Protein AF-A0A957GMK3-F1 (afdb_monomer)

Nearest PDB structures (foldseek):
  2drh-assembly1_C  TM=9.732E-01  e=2.067E-23  Pyrococcus horikoshii OT3
  2drh-assembly1_D  TM=9.720E-01  e=9.034E-23  Pyrococcus horikoshii OT3
  5tzb-assembly2_H  TM=9.578E-01  e=1.059E-19  Burkholderia sp. LK4
  3n5i-assembly1_D  TM=9.257E-01  e=1.682E-18  Sphingosinicella xenopeptidilytica
  1b65-assembly1_D  TM=8.956E-01  e=9.401E-18  Brucella anthropi

Mean predicted aligned error: 3.65 Å

Radius of gyration: 18.45 Å; Cα contacts (8 Å, |Δi|>4): 539; chains: 1; bounding box: 44×47×53 Å

pLDDT: me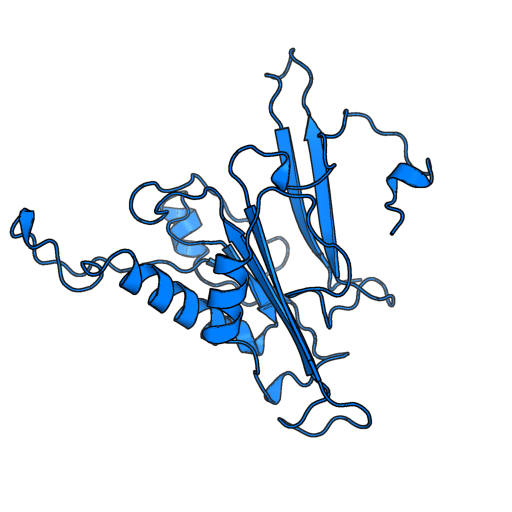an 95.61, std 6.04, range [64.94, 98.94]

Sequence (220 aa):
MKRIGAFNMLPRQLAVGKHNGITDVAGVAVGHATVVAGDGVWQPAQGPFRTGVTVILPHQGNLYKDKAPAAVHSINGFGKVIGFEQVRELGNLETPIALTSTLNAPRVADALISHALVQNPHIGVGFATTGRRGYASVNPVVGETNDGFLNDMQGRVVGETAVFRAITNASTDPVAEGAVGAGAGTSCFGWKGGIGTASRVLPESAGGFTIGALVQTNFG

Structure (mmCIF, N/CA/C/O backbone):
data_AF-A0A957GMK3-F1
#
_entry.id   AF-A0A957GMK3-F1
#
loop_
_atom_site.group_PDB
_atom_site.id
_atom_site.type_symbol
_atom_site.label_atom_id
_atom_site.label_alt_id
_atom_site.label_comp_id
_atom_site.label_asym_id
_atom_site.label_entity_id
_atom_site.label_seq_id
_atom_site.pdbx_PDB_ins_code
_atom_site.Cartn_x
_atom_site.Cartn_y
_atom_site.Cartn_z
_atom_site.occupancy
_atom_site.B_iso_or_equiv
_atom_site.auth_seq_id
_atom_site.auth_comp_id
_atom_site.auth_asym_id
_atom_site.auth_atom_id
_atom_site.pdbx_PDB_model_num
ATOM 1 N N . MET A 1 1 ? -13.861 -5.477 -16.739 1.00 75.88 1 MET A N 1
ATOM 2 C CA . MET A 1 1 ? -13.094 -6.726 -16.967 1.00 75.88 1 MET A CA 1
ATOM 3 C C . MET A 1 1 ? -13.766 -7.852 -16.180 1.00 75.88 1 MET A C 1
ATOM 5 O O . MET A 1 1 ? -14.309 -7.565 -15.119 1.00 75.88 1 MET A O 1
ATOM 9 N N . LYS A 1 2 ? -13.821 -9.091 -16.690 1.00 86.50 2 LYS A N 1
ATOM 10 C CA . LYS A 1 2 ? -14.437 -10.214 -15.953 1.00 86.50 2 LYS A CA 1
ATOM 11 C C . LYS A 1 2 ? -13.495 -10.688 -14.838 1.00 86.50 2 LYS A C 1
ATOM 13 O O . LYS A 1 2 ? -12.301 -10.822 -15.075 1.00 86.50 2 LYS A O 1
ATOM 18 N N . ARG A 1 3 ? -14.037 -10.961 -13.649 1.00 92.06 3 ARG A N 1
ATOM 19 C CA . ARG A 1 3 ? -13.312 -11.533 -12.496 1.00 92.06 3 ARG A CA 1
ATOM 20 C C . ARG A 1 3 ? -13.576 -13.034 -12.406 1.00 92.06 3 ARG A C 1
ATOM 22 O O . ARG A 1 3 ? -14.565 -13.496 -12.969 1.00 92.06 3 ARG A O 1
ATOM 29 N N . ILE A 1 4 ? -12.775 -13.780 -11.639 1.00 88.50 4 ILE A N 1
ATOM 30 C CA . ILE A 1 4 ? -12.886 -15.252 -11.529 1.00 88.50 4 ILE A CA 1
ATOM 31 C C . ILE A 1 4 ? -14.310 -15.746 -11.206 1.00 88.50 4 ILE A C 1
ATOM 33 O O . ILE A 1 4 ? -14.751 -16.773 -11.712 1.00 88.50 4 ILE A O 1
ATOM 37 N N . GLY A 1 5 ? -15.073 -14.969 -10.427 1.00 84.19 5 GLY A N 1
ATOM 38 C CA . GLY A 1 5 ? -16.470 -15.266 -10.104 1.00 84.19 5 GLY A CA 1
ATOM 39 C C . GLY A 1 5 ? -17.413 -15.338 -11.300 1.00 84.19 5 GLY A C 1
ATOM 40 O O . GLY A 1 5 ? -18.367 -16.097 -11.259 1.00 84.19 5 GLY A O 1
ATOM 41 N N . ALA A 1 6 ? -17.139 -14.585 -12.364 1.00 86.69 6 ALA A N 1
ATOM 42 C CA . ALA A 1 6 ? -17.960 -14.577 -13.571 1.00 86.69 6 ALA A CA 1
ATOM 43 C C . ALA A 1 6 ? -17.760 -15.829 -14.443 1.00 86.69 6 ALA A C 1
ATOM 45 O O . ALA A 1 6 ? -18.502 -16.022 -15.402 1.00 86.69 6 ALA A O 1
ATOM 46 N N . PHE A 1 7 ? -16.752 -16.652 -14.140 1.00 85.56 7 PHE A N 1
ATOM 47 C CA . PHE A 1 7 ? -16.441 -17.869 -14.887 1.00 85.56 7 PHE A CA 1
ATOM 48 C C . PHE A 1 7 ? -16.979 -19.141 -14.211 1.00 85.56 7 PHE A C 1
ATOM 50 O O . PHE A 1 7 ? -16.835 -20.216 -14.779 1.00 85.56 7 PHE A O 1
ATOM 57 N N . ASN A 1 8 ? -17.586 -19.044 -13.016 1.00 78.75 8 ASN A N 1
ATOM 58 C CA . ASN A 1 8 ? -18.127 -20.179 -12.243 1.00 78.75 8 ASN A CA 1
ATOM 59 C C . ASN A 1 8 ? -17.152 -21.363 -12.062 1.00 78.75 8 ASN A C 1
ATOM 61 O O . ASN A 1 8 ? -17.572 -22.503 -11.899 1.00 78.75 8 ASN A O 1
ATOM 65 N N . MET A 1 9 ? -15.841 -21.097 -12.069 1.00 75.62 9 MET A N 1
ATOM 66 C CA . MET A 1 9 ? -14.813 -22.148 -12.072 1.00 75.62 9 MET A CA 1
ATOM 67 C C . MET A 1 9 ? -14.510 -22.731 -10.688 1.00 75.62 9 MET A C 1
ATOM 69 O O . MET A 1 9 ? -13.876 -23.776 -10.602 1.00 75.62 9 MET A O 1
ATOM 73 N N . LEU A 1 10 ? -14.911 -22.056 -9.605 1.00 75.56 10 LEU A N 1
ATOM 74 C CA . LEU A 1 10 ? -14.573 -22.458 -8.239 1.00 75.56 10 LEU A CA 1
ATOM 75 C C . LEU A 1 10 ? -15.802 -22.362 -7.323 1.00 75.56 10 LEU A C 1
ATOM 77 O O . LEU A 1 10 ? -16.389 -21.275 -7.229 1.00 75.56 10 LEU A O 1
ATOM 81 N N . PRO A 1 11 ? -16.178 -23.447 -6.618 1.00 76.25 11 PRO A N 1
ATOM 82 C CA . PRO A 1 11 ? -17.236 -23.390 -5.619 1.00 76.25 11 PRO A CA 1
ATOM 83 C C . PRO A 1 11 ? -16.825 -22.456 -4.475 1.00 76.25 11 PRO A C 1
ATOM 85 O O . PRO A 1 11 ? -15.686 -22.474 -4.004 1.00 76.25 11 PRO A O 1
ATOM 88 N N . ARG A 1 12 ? -17.757 -21.612 -4.026 1.00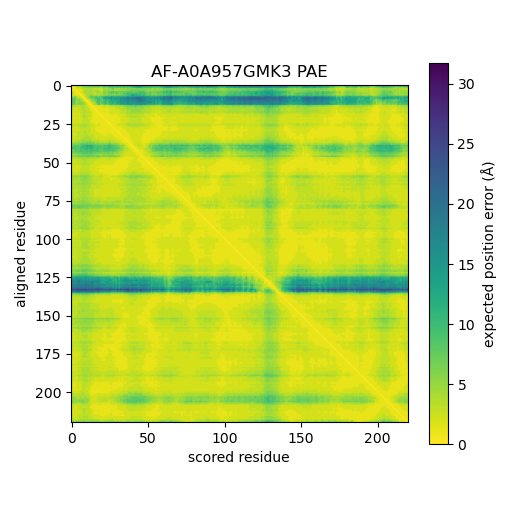 81.44 12 ARG A N 1
ATOM 89 C CA . ARG A 1 12 ? -17.541 -20.677 -2.915 1.00 81.44 12 ARG A CA 1
ATOM 90 C C . ARG A 1 12 ? -18.234 -21.208 -1.672 1.00 81.44 12 ARG A C 1
ATOM 92 O O . ARG A 1 12 ? -19.439 -21.415 -1.692 1.00 81.44 12 ARG A O 1
ATOM 99 N N . GLN A 1 13 ? -17.477 -21.381 -0.594 1.00 85.00 13 GLN A N 1
ATOM 100 C CA . GLN A 1 13 ? -18.029 -21.796 0.700 1.00 85.00 13 GLN A CA 1
ATOM 101 C C . GLN A 1 13 ? -18.691 -20.641 1.466 1.00 85.00 13 GLN A C 1
ATOM 103 O O . GLN A 1 13 ? -19.566 -20.874 2.289 1.00 85.00 13 GLN A O 1
ATOM 108 N N . LEU A 1 14 ? -18.286 -19.398 1.187 1.00 92.81 14 LEU A N 1
ATOM 109 C CA . LEU A 1 14 ? -18.810 -18.187 1.821 1.00 92.81 14 LEU A CA 1
ATOM 110 C C . LEU A 1 14 ? -19.317 -17.202 0.765 1.00 92.81 14 LEU A C 1
ATOM 112 O O . LEU A 1 14 ? -18.749 -17.106 -0.332 1.00 92.81 14 LEU A O 1
ATOM 116 N N . ALA A 1 15 ? -20.358 -16.448 1.123 1.00 93.88 15 ALA A N 1
ATOM 117 C CA . ALA A 1 15 ? -20.867 -15.349 0.313 1.00 93.88 15 ALA A CA 1
ATOM 118 C C . ALA A 1 15 ? -19.799 -14.256 0.155 1.00 93.88 15 ALA A C 1
ATOM 120 O O . ALA A 1 15 ? -18.919 -14.093 1.001 1.00 93.88 15 ALA A O 1
ATOM 121 N N . VAL A 1 16 ? -19.858 -13.516 -0.950 1.00 95.31 16 VAL A N 1
ATOM 122 C CA . VAL A 1 16 ? -18.980 -12.361 -1.187 1.00 95.31 16 VAL A CA 1
ATOM 123 C C . VAL A 1 16 ? -19.670 -11.075 -0.756 1.00 95.31 16 VAL A C 1
ATOM 125 O O . VAL A 1 16 ? -20.898 -11.011 -0.772 1.00 95.31 16 VAL A O 1
ATOM 128 N N . GLY A 1 17 ? -18.884 -10.053 -0.417 1.00 96.25 17 GLY A N 1
ATOM 129 C CA . GLY A 1 17 ? -19.408 -8.701 -0.249 1.00 96.25 17 GLY A CA 1
ATOM 130 C C . GLY A 1 17 ? -19.873 -8.095 -1.578 1.00 96.25 17 GLY A C 1
ATOM 131 O O . GLY A 1 17 ? -19.692 -8.681 -2.652 1.00 96.25 17 GLY A O 1
ATOM 132 N N . LYS A 1 18 ? -20.469 -6.902 -1.503 1.00 96.44 18 LYS A N 1
ATOM 133 C CA . LYS A 1 18 ? -21.087 -6.185 -2.633 1.00 96.44 18 LYS A CA 1
ATOM 134 C C . LYS A 1 18 ? -20.138 -6.021 -3.825 1.00 96.44 18 LYS A C 1
ATOM 136 O O . LYS A 1 18 ? -20.550 -6.169 -4.974 1.00 96.44 18 LYS A O 1
ATOM 141 N N . HIS A 1 19 ? -18.877 -5.715 -3.557 1.00 96.75 19 HIS A N 1
ATOM 142 C CA . HIS A 1 19 ? -17.838 -5.475 -4.549 1.00 96.75 19 HIS A CA 1
ATOM 143 C C . HIS A 1 19 ? -16.923 -6.690 -4.742 1.00 96.75 19 HIS A C 1
ATOM 145 O O . HIS A 1 19 ? -16.140 -6.730 -5.695 1.00 96.75 19 HIS A O 1
ATOM 151 N N . ASN A 1 20 ? -17.035 -7.707 -3.877 1.00 96.69 20 ASN A N 1
ATOM 152 C CA . ASN A 1 20 ? -16.091 -8.813 -3.749 1.00 96.69 20 ASN A CA 1
ATOM 153 C C . ASN A 1 20 ? -14.648 -8.279 -3.683 1.00 96.69 20 ASN A C 1
ATOM 155 O O . ASN A 1 20 ? -13.791 -8.690 -4.465 1.00 96.69 20 ASN A O 1
ATOM 159 N N . GLY A 1 21 ? -14.388 -7.299 -2.825 1.00 98.06 21 GLY A N 1
ATOM 160 C CA . GLY A 1 21 ? -13.094 -6.627 -2.708 1.00 98.06 21 GLY A CA 1
ATOM 161 C C . GLY A 1 21 ? -12.875 -6.061 -1.312 1.00 98.06 21 GLY A C 1
ATOM 162 O O . GLY A 1 21 ? -13.798 -6.007 -0.509 1.00 98.06 21 GLY A O 1
ATOM 163 N N . ILE A 1 22 ? -11.649 -5.640 -1.008 1.00 98.81 22 ILE A N 1
ATOM 164 C CA . ILE A 1 22 ? -11.265 -5.191 0.336 1.00 98.81 22 ILE A CA 1
ATOM 165 C C . ILE A 1 22 ? -12.102 -4.000 0.827 1.00 98.81 22 ILE A C 1
ATOM 167 O O . ILE A 1 22 ? -12.355 -3.895 2.021 1.00 98.81 22 ILE A O 1
ATOM 171 N N . THR A 1 23 ? -12.600 -3.167 -0.091 1.00 98.69 23 THR A N 1
ATOM 172 C CA . THR A 1 23 ? -13.477 -2.021 0.192 1.00 98.69 23 THR A CA 1
ATOM 173 C C . THR A 1 23 ? -14.895 -2.411 0.623 1.00 98.69 23 THR A C 1
ATOM 175 O O . THR A 1 23 ? -15.662 -1.551 1.043 1.00 98.69 23 THR A O 1
ATOM 178 N N . ASP A 1 24 ? -15.250 -3.703 0.602 1.00 98.62 24 ASP A N 1
ATOM 179 C CA . ASP A 1 24 ? -16.459 -4.188 1.281 1.00 98.62 24 ASP A CA 1
ATOM 180 C C . ASP A 1 24 ? -16.348 -4.091 2.813 1.00 98.62 24 ASP A C 1
ATOM 182 O O . ASP A 1 24 ? -17.366 -4.093 3.503 1.00 98.62 24 ASP A O 1
ATOM 186 N N . VAL A 1 25 ? -15.129 -4.001 3.364 1.00 98.62 25 VAL A N 1
ATOM 187 C CA . VAL A 1 25 ? -14.927 -3.665 4.778 1.00 98.62 25 VAL A CA 1
ATOM 188 C C . VAL A 1 25 ? -15.202 -2.174 4.956 1.00 98.62 25 VAL A C 1
ATOM 190 O O . VAL A 1 25 ? -14.494 -1.330 4.408 1.00 98.62 25 VAL A O 1
ATOM 193 N N . ALA A 1 26 ? -16.242 -1.846 5.723 1.00 97.69 26 ALA A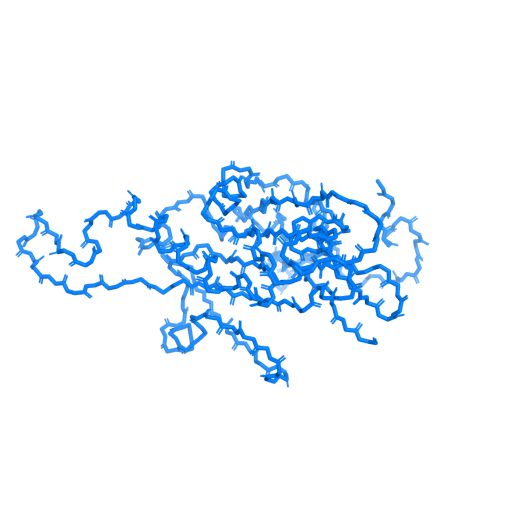 N 1
ATOM 194 C CA . ALA A 1 26 ? -16.710 -0.473 5.884 1.00 97.69 26 ALA A CA 1
ATOM 195 C C . ALA A 1 26 ? -15.585 0.485 6.322 1.00 97.69 26 ALA A C 1
ATOM 197 O O . ALA A 1 26 ? -14.871 0.228 7.288 1.00 97.69 26 ALA A O 1
ATOM 198 N N . GLY A 1 27 ? -15.450 1.605 5.607 1.00 97.12 27 GLY A N 1
ATOM 199 C CA . GLY A 1 27 ? -14.445 2.642 5.865 1.00 97.12 27 GLY A CA 1
ATOM 200 C C . GLY A 1 27 ? -13.109 2.436 5.146 1.00 97.12 27 GLY A C 1
ATOM 201 O O . GLY A 1 27 ? -12.418 3.431 4.895 1.00 97.12 27 GLY A O 1
ATOM 202 N N . VAL A 1 28 ? -12.778 1.200 4.751 1.00 98.81 28 VAL A N 1
ATOM 203 C CA . VAL A 1 28 ? -11.542 0.909 4.016 1.00 98.81 28 VAL A CA 1
ATOM 204 C C . VAL A 1 28 ? -11.616 1.512 2.620 1.00 98.81 28 VAL A C 1
ATOM 206 O O . VAL A 1 28 ? -12.551 1.241 1.870 1.00 98.81 28 VAL A O 1
ATOM 209 N N . ALA A 1 29 ? -10.598 2.288 2.255 1.00 98.88 29 ALA A N 1
ATOM 210 C CA . ALA A 1 29 ? -10.454 2.847 0.916 1.00 98.88 29 ALA A CA 1
ATOM 211 C C . ALA A 1 29 ? -9.129 2.442 0.278 1.00 98.88 29 ALA A C 1
ATOM 213 O O . ALA A 1 29 ? -8.124 2.251 0.967 1.00 98.88 29 ALA A O 1
ATOM 214 N N . VAL A 1 30 ? -9.123 2.339 -1.049 1.00 98.94 30 VAL A N 1
ATOM 215 C CA . VAL A 1 30 ? -7.929 2.009 -1.831 1.00 98.94 30 VAL A CA 1
ATOM 216 C C . VAL A 1 30 ? -7.746 3.034 -2.934 1.00 98.94 30 VAL A C 1
ATOM 218 O O . VAL A 1 30 ? -8.697 3.373 -3.633 1.00 98.94 30 VAL A O 1
ATOM 221 N N . GLY A 1 31 ? -6.516 3.505 -3.107 1.00 98.88 31 GLY A N 1
ATOM 222 C CA . GLY A 1 31 ? -6.147 4.411 -4.185 1.00 98.88 31 GLY A CA 1
ATOM 223 C C . GLY A 1 31 ? -4.871 3.975 -4.889 1.00 98.88 31 GLY A C 1
ATOM 224 O O . GLY A 1 31 ? -3.983 3.352 -4.302 1.00 98.88 31 GLY A O 1
ATOM 225 N N . HIS A 1 32 ? -4.774 4.305 -6.175 1.00 98.88 32 HIS A N 1
ATOM 226 C CA . HIS A 1 32 ? -3.645 3.930 -7.021 1.00 98.88 32 HIS A CA 1
ATOM 227 C C . HIS A 1 32 ? -3.019 5.151 -7.687 1.00 98.88 32 HIS A C 1
ATOM 229 O O . HIS A 1 32 ? -3.701 6.078 -8.127 1.00 98.88 32 HIS A O 1
ATOM 235 N N . ALA A 1 33 ? -1.703 5.094 -7.854 1.00 98.81 33 ALA A N 1
ATOM 236 C CA . ALA A 1 33 ? -0.957 5.955 -8.753 1.00 98.81 33 ALA A CA 1
ATOM 237 C C . ALA A 1 33 ? -0.064 5.077 -9.635 1.00 98.81 33 ALA A C 1
ATOM 239 O O . ALA A 1 33 ? 0.990 4.613 -9.205 1.00 98.81 33 ALA A O 1
ATOM 240 N N . THR A 1 34 ? -0.508 4.848 -10.870 1.00 98.81 34 THR A N 1
ATOM 241 C CA . THR A 1 34 ? 0.202 4.041 -11.872 1.00 98.81 34 THR A CA 1
ATOM 242 C C . THR A 1 34 ? 1.174 4.913 -12.671 1.00 98.81 34 THR A C 1
ATOM 244 O O . THR A 1 34 ? 0.846 6.049 -13.023 1.00 98.81 34 THR A O 1
ATOM 247 N N . VAL A 1 35 ? 2.357 4.383 -12.977 1.00 98.50 35 VAL A N 1
ATOM 248 C CA . VAL A 1 35 ? 3.370 4.998 -13.840 1.00 98.50 35 VAL A CA 1
ATOM 249 C C . VAL A 1 35 ? 3.673 4.051 -14.998 1.00 98.50 35 VAL A C 1
ATOM 251 O O . VAL A 1 35 ? 4.250 2.980 -14.814 1.00 98.50 35 VAL A O 1
ATOM 254 N N . VAL A 1 36 ? 3.277 4.471 -16.199 1.00 98.19 36 VAL A N 1
ATOM 255 C CA . VAL A 1 36 ? 3.580 3.805 -17.470 1.00 98.19 36 VAL A CA 1
ATOM 256 C C . VAL A 1 36 ? 4.168 4.862 -18.392 1.00 98.19 36 VAL A C 1
ATOM 258 O O . VAL A 1 36 ? 3.459 5.781 -18.793 1.00 98.19 36 VAL A O 1
ATOM 261 N N . ALA A 1 37 ? 5.466 4.773 -18.671 1.00 97.81 37 ALA A N 1
ATOM 262 C CA . ALA A 1 37 ? 6.165 5.749 -19.502 1.00 97.81 37 ALA A CA 1
ATOM 263 C C . ALA A 1 37 ? 7.361 5.118 -20.219 1.00 97.81 37 ALA A C 1
ATOM 265 O O . ALA A 1 37 ? 8.031 4.249 -19.658 1.00 97.81 37 ALA A O 1
ATOM 266 N N . GLY A 1 38 ? 7.629 5.575 -21.443 1.00 96.56 38 GLY A N 1
ATOM 267 C CA . GLY A 1 38 ? 8.690 5.044 -22.297 1.00 96.56 38 GLY A CA 1
ATOM 268 C C . GLY A 1 38 ? 8.399 3.638 -22.830 1.00 96.56 38 GLY A C 1
ATOM 269 O O . GLY A 1 38 ? 7.580 2.897 -22.279 1.00 96.56 38 GLY A O 1
ATOM 270 N N . ASP A 1 39 ? 9.117 3.277 -23.889 1.00 95.25 39 ASP A N 1
ATOM 271 C CA . ASP A 1 39 ? 9.046 1.994 -24.586 1.00 95.25 39 ASP A CA 1
ATOM 272 C C . ASP A 1 39 ? 10.440 1.614 -25.108 1.00 95.25 39 ASP A C 1
ATOM 274 O O . ASP A 1 39 ? 11.350 2.442 -25.140 1.00 95.25 39 ASP A O 1
ATOM 278 N N . GLY A 1 40 ? 10.601 0.367 -25.549 1.00 92.69 40 GLY A N 1
ATOM 279 C CA . GLY A 1 40 ? 11.846 -0.117 -26.143 1.00 92.69 40 GLY A CA 1
ATOM 280 C C . GLY A 1 40 ? 12.826 -0.708 -25.130 1.00 92.69 40 GLY A C 1
ATOM 281 O O . GLY A 1 40 ? 12.432 -1.252 -24.098 1.00 92.69 40 GLY A O 1
ATOM 282 N N . VAL A 1 41 ? 14.113 -0.677 -25.481 1.00 91.62 41 VAL A N 1
ATOM 283 C CA . VAL A 1 41 ? 15.182 -1.320 -24.705 1.00 91.62 41 VAL A CA 1
ATOM 284 C C . VAL A 1 41 ? 15.390 -0.577 -23.392 1.00 91.62 41 VAL A C 1
ATOM 286 O O . VAL A 1 41 ? 15.489 0.648 -23.385 1.00 91.62 41 VAL A O 1
ATOM 289 N N . TRP A 1 42 ? 15.505 -1.330 -22.299 1.00 91.44 42 TRP A N 1
ATOM 290 C CA . TRP A 1 42 ? 15.839 -0.781 -20.990 1.00 91.44 42 TRP A CA 1
ATOM 291 C C . TRP A 1 42 ? 17.119 0.060 -21.043 1.00 91.44 42 TRP A C 1
ATOM 293 O O . TRP A 1 42 ? 18.151 -0.388 -21.548 1.00 91.44 42 TRP A O 1
ATOM 303 N N . GLN A 1 43 ? 17.038 1.269 -20.494 1.00 90.50 43 GLN A N 1
ATOM 304 C CA . GLN A 1 43 ? 18.165 2.166 -20.277 1.00 90.50 43 GLN A CA 1
ATOM 305 C C . GLN A 1 43 ? 18.177 2.568 -18.795 1.00 90.50 43 GLN A C 1
ATOM 307 O O . GLN A 1 43 ? 17.148 3.034 -18.297 1.00 90.50 43 GLN A O 1
ATOM 312 N N . PRO A 1 44 ? 19.305 2.405 -18.075 1.00 92.88 44 PRO A N 1
ATOM 313 C CA . PRO A 1 44 ? 19.357 2.687 -16.647 1.00 92.88 44 PRO A CA 1
ATOM 314 C C . PRO A 1 44 ? 18.873 4.103 -16.323 1.00 92.88 44 PRO A C 1
ATOM 316 O O . PRO A 1 44 ? 19.370 5.084 -16.881 1.00 92.88 44 PRO A O 1
ATOM 319 N N . ALA A 1 45 ? 17.914 4.187 -15.402 1.00 94.06 45 ALA A N 1
ATOM 320 C CA . ALA A 1 45 ? 17.269 5.418 -14.952 1.00 94.06 45 ALA A CA 1
ATOM 321 C C . ALA A 1 45 ? 16.526 6.229 -16.036 1.00 94.06 45 ALA A C 1
ATOM 323 O O . ALA A 1 45 ? 16.194 7.393 -15.809 1.00 94.06 45 ALA A O 1
ATOM 324 N N . GLN A 1 46 ? 16.231 5.629 -17.190 1.00 95.94 46 GLN A N 1
ATOM 325 C CA . GLN A 1 46 ? 15.538 6.270 -18.314 1.00 95.94 46 GLN A CA 1
ATOM 326 C C . GLN A 1 46 ? 14.286 5.502 -18.767 1.00 95.94 46 GLN A C 1
ATOM 328 O O . GLN A 1 46 ? 13.553 5.979 -19.634 1.00 95.94 46 GLN A O 1
ATOM 333 N N . GLY A 1 47 ? 14.000 4.351 -18.157 1.00 95.38 47 GLY A N 1
ATOM 334 C CA . GLY A 1 47 ? 12.838 3.533 -18.477 1.00 95.38 47 GLY A CA 1
ATOM 335 C C . GLY A 1 47 ? 13.134 2.347 -19.411 1.00 95.38 47 GLY A C 1
ATOM 336 O O . GLY A 1 47 ? 14.293 2.019 -19.669 1.00 95.38 47 GLY A O 1
ATOM 337 N N . PRO A 1 48 ? 12.086 1.661 -19.901 1.00 98.00 48 PRO A N 1
ATOM 338 C CA . PRO A 1 48 ? 10.676 1.969 -19.672 1.00 98.00 48 PRO A CA 1
ATOM 339 C C . PRO A 1 48 ? 10.271 1.812 -18.199 1.00 98.00 48 PRO A C 1
ATOM 341 O O . PRO A 1 48 ? 10.757 0.942 -17.477 1.00 98.00 48 PRO A O 1
ATOM 344 N N . PHE A 1 49 ? 9.359 2.669 -17.748 1.00 98.44 49 PHE A N 1
ATOM 345 C CA . PHE A 1 49 ? 8.789 2.613 -16.406 1.00 98.44 49 PHE A CA 1
ATOM 346 C C . PHE A 1 49 ? 7.445 1.902 -16.450 1.00 98.44 49 PHE A C 1
ATOM 348 O O . PHE A 1 49 ? 6.563 2.267 -17.234 1.00 98.44 49 PHE A O 1
ATOM 355 N N . ARG A 1 50 ? 7.293 0.881 -15.610 1.00 98.50 50 ARG A N 1
ATOM 356 C CA . ARG A 1 50 ? 6.063 0.103 -15.419 1.00 98.50 50 ARG A CA 1
ATOM 357 C C . ARG A 1 50 ? 5.911 -0.141 -13.926 1.00 98.50 50 ARG A C 1
ATOM 359 O O . ARG A 1 50 ? 6.180 -1.223 -13.436 1.00 98.50 50 ARG A O 1
ATOM 366 N N . THR A 1 51 ? 5.553 0.884 -13.171 1.00 98.75 51 THR A N 1
ATOM 367 C CA . THR A 1 51 ? 5.573 0.826 -11.703 1.00 98.75 51 THR A CA 1
ATOM 368 C C . THR A 1 51 ? 4.465 1.690 -11.113 1.00 98.75 51 THR A C 1
ATOM 370 O O . THR A 1 51 ? 3.605 2.192 -11.838 1.00 98.75 51 THR A O 1
ATOM 373 N N . GLY A 1 52 ? 4.447 1.871 -9.800 1.00 98.81 52 GLY A N 1
ATOM 374 C CA . GLY A 1 52 ? 3.486 2.740 -9.144 1.00 98.81 52 GLY A CA 1
ATOM 375 C C . GLY A 1 52 ? 3.394 2.484 -7.653 1.00 98.81 52 GLY A C 1
ATOM 376 O O . GLY A 1 52 ? 4.212 1.779 -7.068 1.00 98.81 52 GLY A O 1
ATOM 377 N N . VAL A 1 53 ? 2.369 3.065 -7.042 1.00 98.94 53 VAL A N 1
ATOM 378 C CA . VAL A 1 53 ? 2.031 2.853 -5.634 1.00 98.94 53 VAL A CA 1
ATOM 379 C C . VAL A 1 53 ? 0.537 2.581 -5.499 1.00 98.94 53 VAL A C 1
ATOM 381 O O . VAL A 1 53 ? -0.284 3.149 -6.226 1.00 98.94 53 VAL A O 1
ATOM 384 N N . THR A 1 54 ? 0.196 1.685 -4.581 1.00 98.94 54 THR A N 1
ATOM 385 C CA . THR A 1 54 ? -1.170 1.426 -4.119 1.00 98.94 54 THR A CA 1
ATOM 386 C C . THR A 1 54 ? -1.228 1.784 -2.644 1.00 98.94 54 THR A C 1
ATOM 388 O O . THR A 1 54 ? -0.408 1.291 -1.877 1.00 98.94 54 THR A O 1
ATOM 391 N N . VAL A 1 55 ? -2.173 2.627 -2.243 1.00 98.94 55 VAL A N 1
ATOM 392 C CA . VAL A 1 55 ? -2.376 3.012 -0.845 1.00 98.94 55 VAL A CA 1
ATOM 393 C C . VAL A 1 55 ? -3.696 2.442 -0.350 1.00 98.94 55 VAL A C 1
ATOM 395 O O . VAL A 1 55 ? -4.702 2.509 -1.052 1.00 98.94 55 VAL A O 1
ATOM 398 N N . ILE A 1 56 ? -3.679 1.885 0.858 1.00 98.94 56 ILE A N 1
ATOM 399 C CA . ILE A 1 56 ? -4.847 1.387 1.574 1.00 98.94 56 ILE A CA 1
ATOM 400 C C . ILE A 1 56 ? -5.018 2.227 2.839 1.00 98.94 56 ILE A C 1
ATOM 402 O O . ILE A 1 56 ? -4.128 2.283 3.691 1.00 98.94 56 ILE A O 1
ATOM 406 N N . LEU A 1 57 ? -6.175 2.871 2.958 1.00 98.81 57 LEU A N 1
ATOM 407 C CA . LEU A 1 57 ? -6.607 3.596 4.147 1.00 98.81 57 LEU A CA 1
ATOM 408 C C . LEU A 1 57 ? -7.512 2.672 4.971 1.00 98.81 57 LEU A C 1
ATOM 410 O O . LEU A 1 57 ? -8.586 2.328 4.477 1.00 98.81 57 LEU A O 1
ATOM 414 N N . PRO A 1 58 ? -7.137 2.282 6.207 1.00 98.56 58 PRO A N 1
ATOM 415 C CA . PRO A 1 58 ? -8.032 1.532 7.091 1.00 98.56 58 PRO A CA 1
ATOM 416 C C . PRO A 1 58 ? -9.349 2.272 7.377 1.00 98.56 58 PRO A C 1
ATOM 418 O O . PRO A 1 58 ? -10.392 1.643 7.521 1.00 98.56 58 PRO A O 1
ATOM 421 N N . HIS A 1 59 ? -9.302 3.606 7.420 1.00 98.06 59 HIS A N 1
ATOM 422 C CA . HIS A 1 59 ? -10.456 4.501 7.476 1.00 98.06 59 HIS A CA 1
ATOM 423 C C . HIS A 1 59 ? -10.088 5.900 6.959 1.00 98.06 59 HIS A C 1
ATOM 425 O O . HIS A 1 59 ? -8.914 6.210 6.770 1.00 98.06 59 HIS A O 1
ATOM 431 N N . GLN A 1 60 ? -11.0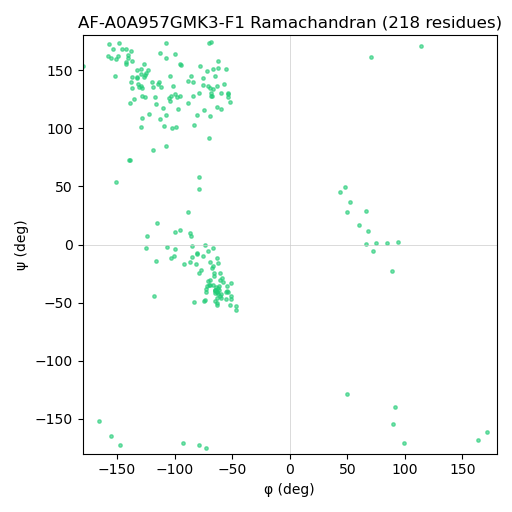85 6.777 6.812 1.00 95.06 60 GLN A N 1
ATOM 432 C CA . GLN A 1 60 ? -10.909 8.139 6.277 1.00 95.06 60 GLN A CA 1
ATOM 433 C C . GLN A 1 60 ? -10.491 9.190 7.324 1.00 95.06 60 GLN A C 1
ATOM 435 O O . GLN A 1 60 ? -10.157 10.318 6.971 1.0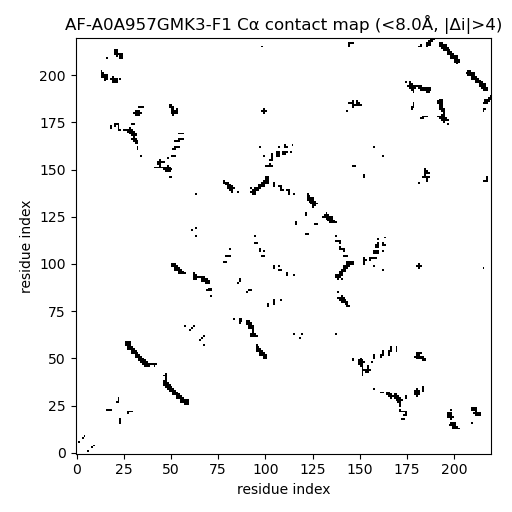0 95.06 60 GLN A O 1
ATOM 440 N N . GLY A 1 61 ? -10.536 8.841 8.614 1.00 96.31 61 GLY A N 1
ATOM 441 C CA . GLY A 1 61 ? -10.067 9.694 9.711 1.00 96.31 61 GLY A CA 1
ATOM 442 C C . GLY A 1 61 ? -8.540 9.809 9.805 1.00 96.31 61 GLY A C 1
ATOM 443 O O . GLY A 1 61 ? -7.796 9.263 8.991 1.00 96.31 61 GLY A O 1
ATOM 444 N N . ASN A 1 62 ? -8.057 10.494 10.842 1.00 97.25 62 ASN A N 1
ATOM 445 C CA . ASN A 1 62 ? -6.626 10.682 11.078 1.00 97.25 62 ASN A CA 1
ATOM 446 C C . ASN A 1 62 ? -6.033 9.460 11.798 1.00 97.25 62 ASN A C 1
ATOM 448 O O . ASN A 1 62 ? -6.175 9.335 13.010 1.00 97.25 62 ASN A O 1
ATOM 452 N N . LEU A 1 63 ? -5.324 8.601 11.059 1.00 97.06 63 LEU A N 1
ATOM 453 C CA . LEU A 1 63 ? -4.757 7.341 11.571 1.00 97.06 63 LEU A CA 1
ATOM 454 C C . LEU A 1 63 ? -3.753 7.513 12.715 1.00 97.06 63 LEU A C 1
ATOM 456 O O . LEU A 1 63 ? -3.572 6.600 13.511 1.00 97.06 63 LEU A O 1
ATOM 460 N N . TYR A 1 64 ? -3.102 8.669 12.833 1.00 96.25 64 TYR A N 1
ATOM 461 C CA . TYR A 1 64 ? -2.163 8.903 13.928 1.00 96.25 64 TYR A CA 1
ATOM 462 C C . TYR A 1 64 ? -2.890 9.085 15.272 1.00 96.25 64 TYR A C 1
ATOM 464 O O . TYR A 1 64 ? -2.412 8.638 16.324 1.00 96.25 64 TYR A O 1
ATOM 472 N N . LYS A 1 65 ? -4.068 9.723 15.228 1.00 94.62 65 LYS A N 1
ATOM 473 C CA . LYS A 1 65 ? -4.944 9.951 16.386 1.00 94.62 65 LYS A CA 1
ATOM 474 C C . LYS A 1 65 ? -5.824 8.735 16.665 1.00 94.62 65 LYS A C 1
ATOM 476 O O . LYS A 1 65 ? -5.849 8.253 17.794 1.00 94.62 65 LYS A O 1
ATOM 481 N N . ASP A 1 66 ? -6.470 8.230 15.622 1.00 97.56 66 ASP A N 1
ATOM 482 C CA . ASP A 1 66 ? -7.397 7.107 15.653 1.00 97.56 66 ASP A CA 1
ATOM 483 C C . ASP A 1 66 ? -6.702 5.905 15.006 1.00 97.56 66 ASP A C 1
ATOM 485 O O . ASP A 1 66 ? -6.783 5.687 13.803 1.00 97.56 66 ASP A O 1
ATOM 489 N N . LYS A 1 67 ? -5.914 5.167 15.792 1.00 98.25 67 LYS A N 1
ATOM 490 C CA . LYS A 1 67 ? -5.094 4.066 15.267 1.00 98.25 67 LYS A CA 1
ATOM 491 C C . LYS A 1 67 ? -5.945 2.836 14.953 1.00 98.25 67 LYS A C 1
ATOM 493 O O . LYS A 1 67 ? -6.855 2.496 15.710 1.00 98.25 67 LYS A O 1
ATOM 498 N N . ALA A 1 68 ? -5.603 2.117 13.886 1.00 98.25 68 ALA A N 1
ATOM 499 C CA . ALA A 1 68 ? -6.285 0.877 13.515 1.00 98.25 68 ALA A CA 1
ATOM 500 C C . ALA A 1 68 ? -5.532 -0.344 14.076 1.00 98.25 68 ALA A C 1
ATOM 502 O O . ALA A 1 68 ? -4.334 -0.461 13.816 1.00 98.25 68 ALA A O 1
ATOM 503 N N . PRO A 1 69 ? -6.180 -1.272 14.807 1.00 98.56 69 PRO A N 1
ATOM 504 C CA . PRO A 1 69 ? -5.535 -2.506 15.251 1.00 98.56 69 PRO A CA 1
ATOM 505 C C . PRO A 1 69 ? -4.978 -3.310 14.074 1.00 98.56 69 PRO A C 1
ATOM 507 O O . PRO A 1 69 ? -5.634 -3.436 13.038 1.00 98.56 69 PRO A O 1
ATOM 510 N N . ALA A 1 70 ? -3.776 -3.862 14.225 1.00 98.62 70 ALA A N 1
ATOM 511 C CA . ALA A 1 70 ? -3.110 -4.590 13.155 1.00 98.62 70 ALA A CA 1
ATOM 512 C C . ALA A 1 70 ? -2.088 -5.605 13.658 1.00 98.62 70 ALA A C 1
ATOM 514 O O . ALA A 1 70 ? -1.578 -5.527 14.771 1.00 98.62 70 ALA A O 1
ATOM 515 N N . ALA A 1 71 ? -1.764 -6.541 12.773 1.00 98.62 71 ALA A N 1
ATOM 516 C CA . ALA A 1 71 ? -0.701 -7.512 12.943 1.00 98.62 71 ALA A CA 1
ATOM 517 C C . ALA A 1 71 ? 0.001 -7.733 11.600 1.00 98.62 71 ALA A C 1
ATOM 519 O O . ALA A 1 71 ? -0.578 -7.513 10.534 1.00 98.62 71 ALA A O 1
ATOM 520 N N . VAL A 1 72 ? 1.248 -8.196 11.657 1.00 98.56 72 VAL A N 1
ATOM 521 C CA . VAL A 1 72 ? 2.056 -8.520 10.478 1.00 98.56 72 VAL A CA 1
ATOM 522 C C . VAL A 1 72 ? 2.650 -9.913 10.606 1.00 98.56 72 VAL A C 1
ATOM 524 O O . VAL A 1 72 ? 3.010 -10.359 11.695 1.00 98.56 72 VAL A O 1
ATOM 527 N N . HIS A 1 73 ? 2.790 -10.595 9.474 1.00 97.88 73 HIS A N 1
ATOM 528 C CA . HIS A 1 73 ? 3.376 -11.926 9.411 1.00 97.88 73 HIS A CA 1
ATOM 529 C C . HIS A 1 73 ? 4.317 -12.046 8.211 1.00 97.88 73 HIS A C 1
ATOM 531 O O . HIS A 1 73 ? 4.021 -11.547 7.126 1.00 97.88 73 HIS A O 1
ATOM 537 N N . SER A 1 74 ? 5.450 -12.718 8.413 1.00 97.44 74 SER A N 1
ATOM 538 C CA . SER A 1 74 ? 6.459 -12.962 7.383 1.00 97.44 74 SER A CA 1
ATOM 539 C C . SER A 1 74 ? 6.499 -14.454 7.072 1.00 97.44 74 SER A C 1
ATOM 541 O O . SER A 1 74 ? 6.994 -15.230 7.880 1.00 97.44 74 SER A O 1
ATOM 543 N N . ILE A 1 75 ? 6.000 -14.842 5.895 1.00 97.38 75 ILE A N 1
ATOM 544 C CA . ILE A 1 75 ? 6.097 -16.230 5.408 1.00 97.38 75 ILE A CA 1
ATOM 545 C C . ILE A 1 75 ? 7.534 -16.518 4.951 1.00 97.38 75 ILE A C 1
ATOM 547 O O . ILE A 1 75 ? 8.141 -17.510 5.339 1.00 97.38 75 ILE A O 1
ATOM 551 N N . ASN A 1 76 ? 8.092 -15.618 4.139 1.00 97.12 76 ASN A N 1
ATOM 552 C CA . ASN A 1 76 ? 9.485 -15.622 3.708 1.00 97.12 76 ASN A CA 1
ATOM 553 C C . ASN A 1 76 ? 10.028 -14.186 3.769 1.00 97.12 76 ASN A C 1
ATOM 555 O O . ASN A 1 76 ? 9.353 -13.247 3.352 1.00 97.12 76 ASN A O 1
ATOM 559 N N . GLY A 1 77 ? 11.233 -14.021 4.317 1.00 95.81 77 GLY A N 1
ATOM 560 C CA . GLY A 1 77 ? 11.835 -12.716 4.604 1.00 95.81 77 GLY A CA 1
ATOM 561 C C . GLY A 1 77 ? 12.617 -12.075 3.455 1.00 95.81 77 GLY A C 1
ATOM 562 O O . GLY A 1 77 ? 13.307 -11.091 3.696 1.00 95.81 77 GLY A O 1
ATOM 563 N N . PHE A 1 78 ? 12.551 -12.593 2.222 1.00 97.31 78 PHE A N 1
ATOM 564 C CA . PHE A 1 78 ? 13.257 -12.017 1.067 1.00 97.31 78 PHE A CA 1
ATOM 565 C C . PHE A 1 78 ? 12.530 -10.781 0.492 1.00 97.31 78 PHE A C 1
ATOM 567 O O . PHE A 1 78 ? 12.311 -10.653 -0.709 1.00 97.31 78 PHE A O 1
ATOM 574 N N . GLY A 1 79 ? 12.144 -9.852 1.363 1.00 95.12 79 GLY A N 1
ATOM 575 C CA . GLY A 1 79 ? 11.455 -8.605 1.033 1.00 95.12 79 GLY A CA 1
ATOM 576 C C . GLY A 1 79 ? 11.942 -7.459 1.919 1.00 95.12 79 GLY A C 1
ATOM 577 O O . GLY A 1 79 ? 12.673 -7.674 2.884 1.00 95.12 79 GLY A O 1
ATOM 578 N N . LYS A 1 80 ? 11.584 -6.225 1.569 1.00 94.88 80 LYS A N 1
ATOM 579 C CA . LYS A 1 80 ? 11.970 -4.994 2.278 1.00 94.88 80 LYS A CA 1
ATOM 580 C C . LYS A 1 80 ? 10.710 -4.302 2.777 1.00 94.88 80 LYS A C 1
ATOM 582 O O . LYS A 1 80 ? 10.198 -3.377 2.154 1.00 94.88 80 LYS A O 1
ATOM 587 N N . VAL A 1 81 ? 10.212 -4.779 3.909 1.00 96.69 81 VAL A N 1
ATOM 588 C CA . VAL A 1 81 ? 9.080 -4.165 4.608 1.00 96.69 81 VAL A CA 1
ATOM 589 C C . VAL A 1 81 ? 9.559 -3.052 5.532 1.00 96.69 81 VAL A C 1
ATOM 591 O O . VAL A 1 81 ? 10.627 -3.152 6.135 1.00 96.69 81 VAL A O 1
ATOM 594 N N . ILE A 1 82 ? 8.761 -1.996 5.657 1.00 98.75 82 ILE A N 1
ATOM 595 C CA . ILE A 1 82 ? 9.021 -0.869 6.559 1.00 98.75 82 ILE A CA 1
ATOM 596 C C . ILE A 1 82 ? 7.878 -0.795 7.572 1.00 98.75 82 ILE A C 1
ATOM 598 O O . ILE A 1 82 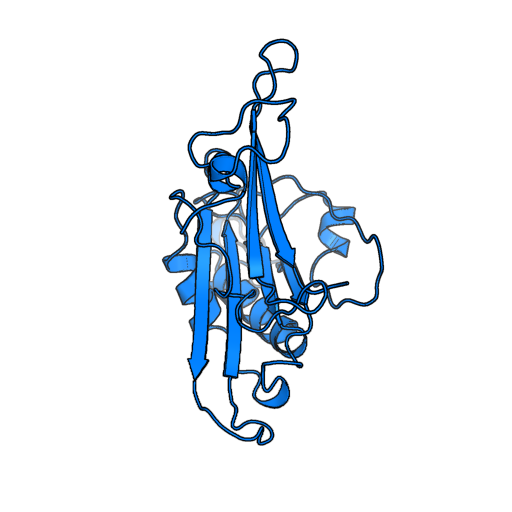? 6.713 -0.967 7.216 1.00 98.75 82 ILE A O 1
ATOM 602 N N . GLY A 1 83 ? 8.238 -0.593 8.840 1.00 98.44 83 GLY A N 1
ATOM 603 C CA . GLY A 1 83 ? 7.320 -0.367 9.957 1.00 98.44 83 GLY A CA 1
ATOM 604 C C . GLY A 1 83 ? 6.729 -1.607 10.631 1.00 98.44 83 GLY A C 1
ATOM 605 O O . GLY A 1 83 ? 5.970 -1.479 11.590 1.00 98.44 83 GLY A O 1
ATOM 606 N N . PHE A 1 84 ? 7.100 -2.810 10.186 1.00 98.12 84 PHE A N 1
ATOM 607 C CA . PHE A 1 84 ? 6.571 -4.068 10.727 1.00 98.12 84 PHE A CA 1
ATOM 608 C C . PHE A 1 84 ? 6.887 -4.276 12.213 1.00 98.12 84 PHE A C 1
ATOM 610 O O . PHE A 1 84 ? 6.017 -4.746 12.940 1.00 98.12 84 PHE A O 1
ATOM 617 N N . GLU A 1 85 ? 8.084 -3.918 12.686 1.00 98.44 85 GLU A N 1
ATOM 618 C CA . GLU A 1 85 ? 8.460 -4.180 14.085 1.00 98.44 85 GLU A CA 1
ATOM 619 C C . GLU A 1 85 ? 7.602 -3.398 15.082 1.00 98.4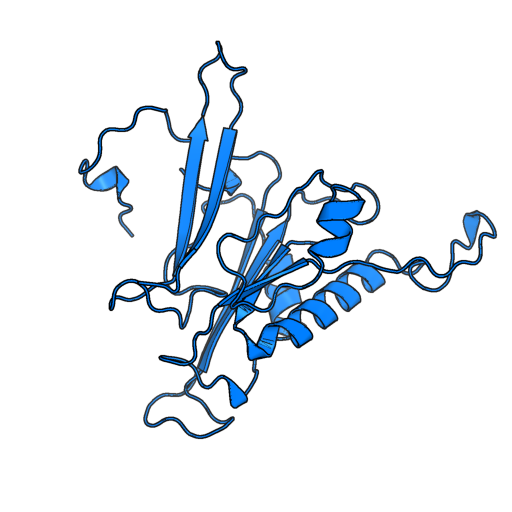4 85 GLU A C 1
ATOM 621 O O . GLU A 1 85 ? 7.126 -3.972 16.056 1.00 98.44 85 GLU A O 1
ATOM 626 N N . GLN A 1 86 ? 7.298 -2.127 14.809 1.00 98.62 86 GLN A N 1
ATOM 627 C CA . GLN A 1 86 ? 6.399 -1.370 15.681 1.00 98.62 86 GLN A CA 1
ATOM 628 C C . GLN A 1 86 ? 4.955 -1.889 15.604 1.00 98.62 86 GLN A C 1
ATOM 630 O O . GLN A 1 86 ? 4.251 -1.854 16.609 1.00 98.62 86 GLN A O 1
ATOM 635 N N . VAL A 1 87 ? 4.514 -2.429 14.459 1.00 98.81 87 VAL A N 1
ATOM 636 C CA . VAL A 1 87 ? 3.210 -3.113 14.390 1.00 98.81 87 VAL A CA 1
ATOM 637 C C . VAL A 1 87 ? 3.212 -4.371 15.263 1.00 98.81 87 VAL A C 1
ATOM 639 O O . VAL A 1 87 ? 2.216 -4.629 15.930 1.00 98.81 87 VAL A O 1
ATOM 642 N N . ARG A 1 88 ? 4.307 -5.142 15.308 1.00 98.56 88 ARG A N 1
ATOM 643 C CA . ARG A 1 88 ? 4.413 -6.306 16.209 1.00 98.56 88 ARG A CA 1
ATOM 644 C C . ARG A 1 88 ? 4.397 -5.906 17.681 1.00 98.56 88 ARG A C 1
ATOM 646 O O . ARG A 1 88 ? 3.761 -6.592 18.469 1.00 98.56 88 ARG A O 1
ATOM 653 N N . GLU A 1 89 ? 5.069 -4.812 18.021 1.00 98.56 89 GLU A N 1
ATOM 654 C CA . GLU A 1 89 ? 5.178 -4.328 19.399 1.00 98.56 89 GLU A CA 1
ATOM 655 C C . GLU A 1 89 ? 3.870 -3.701 19.905 1.00 98.56 89 GLU A C 1
ATOM 657 O O . GLU A 1 89 ? 3.401 -4.012 20.995 1.00 98.56 89 GLU A O 1
ATOM 662 N N . LEU A 1 90 ? 3.263 -2.811 19.113 1.00 98.44 90 LEU A N 1
ATOM 663 C CA . LEU A 1 90 ? 2.128 -1.989 19.550 1.00 98.44 90 LEU A CA 1
ATOM 664 C C . LEU A 1 90 ? 0.773 -2.471 19.015 1.00 98.44 90 LEU A C 1
ATOM 666 O O . LEU A 1 90 ? -0.269 -1.977 19.452 1.00 98.44 90 LEU A O 1
ATOM 670 N N . GLY A 1 91 ? 0.764 -3.400 18.058 1.00 98.69 91 GLY A N 1
ATOM 671 C CA . GLY A 1 91 ? -0.455 -4.011 17.527 1.00 98.69 91 GLY A CA 1
ATOM 672 C C . GLY A 1 91 ? -1.358 -3.051 16.752 1.00 98.69 91 GLY A C 1
ATOM 673 O O . GLY A 1 91 ? -2.578 -3.219 16.764 1.00 98.69 91 GLY A O 1
ATOM 674 N N . ASN A 1 92 ? -0.806 -2.006 16.126 1.00 98.56 92 ASN A N 1
ATOM 675 C CA . ASN A 1 92 ? -1.603 -0.995 15.432 1.00 98.56 92 ASN A CA 1
ATOM 676 C C . ASN A 1 92 ? -0.891 -0.331 14.241 1.00 98.56 92 ASN A C 1
ATOM 678 O O . ASN A 1 92 ? 0.333 -0.350 14.124 1.00 98.56 92 ASN A O 1
ATOM 682 N N . LEU A 1 93 ? -1.701 0.256 13.359 1.00 98.62 93 LEU A N 1
ATOM 683 C CA . LEU A 1 93 ? -1.316 1.154 12.276 1.00 98.62 93 LEU A CA 1
ATOM 684 C C . LEU A 1 93 ? -1.591 2.595 12.694 1.00 98.62 93 LEU A C 1
ATOM 686 O O . LEU A 1 93 ? -2.676 2.906 13.187 1.00 98.62 93 LEU A O 1
ATOM 690 N N . GLU A 1 94 ? -0.641 3.475 12.397 1.00 98.06 94 GLU A N 1
ATOM 691 C CA . GLU A 1 94 ? -0.768 4.924 12.607 1.00 98.06 94 GLU A CA 1
ATOM 692 C C . GLU A 1 94 ? -0.542 5.747 11.328 1.00 98.06 94 GLU A C 1
ATOM 694 O O . GLU A 1 94 ? -0.513 6.977 11.349 1.00 98.06 94 GLU A O 1
ATOM 699 N N . THR A 1 95 ? -0.411 5.055 10.196 1.00 98.69 95 THR A N 1
ATOM 700 C CA . THR A 1 95 ? -0.285 5.604 8.843 1.00 98.69 95 THR A CA 1
ATOM 701 C C . THR A 1 95 ? -1.087 4.748 7.857 1.00 98.69 95 THR A C 1
ATOM 703 O O . THR A 1 95 ? -1.448 3.611 8.183 1.00 98.69 95 THR A O 1
ATOM 706 N N . PRO A 1 96 ? -1.390 5.260 6.649 1.00 98.69 96 PRO A N 1
ATOM 707 C CA . PRO A 1 96 ? -1.858 4.421 5.550 1.00 98.69 96 PRO A CA 1
ATOM 708 C C . PRO A 1 96 ? -0.878 3.280 5.260 1.00 98.69 96 PRO A C 1
ATOM 710 O O . PRO A 1 96 ? 0.330 3.443 5.417 1.00 98.69 96 PRO A O 1
ATOM 713 N N . ILE A 1 97 ? -1.379 2.156 4.752 1.00 98.94 97 ILE A N 1
ATOM 714 C CA . ILE A 1 97 ? -0.514 1.105 4.208 1.00 98.94 97 ILE A CA 1
ATOM 715 C C . ILE A 1 97 ? -0.193 1.482 2.764 1.00 98.94 97 ILE A C 1
ATOM 717 O O . ILE A 1 97 ? -1.112 1.712 1.978 1.00 98.94 97 ILE A O 1
ATOM 721 N N . ALA A 1 98 ? 1.081 1.504 2.383 1.00 98.88 98 ALA A N 1
ATOM 722 C CA . ALA A 1 98 ? 1.474 1.666 0.987 1.00 98.88 98 ALA A CA 1
ATOM 723 C C . ALA A 1 98 ? 2.165 0.411 0.453 1.00 98.88 98 ALA A C 1
ATOM 725 O O . ALA A 1 98 ? 3.007 -0.190 1.114 1.00 98.88 98 ALA A O 1
ATOM 726 N N . LEU A 1 99 ? 1.833 0.032 -0.774 1.00 98.94 99 LEU A N 1
ATOM 727 C CA . LEU A 1 99 ? 2.518 -1.008 -1.528 1.00 98.94 99 LEU A CA 1
ATOM 728 C C . LEU A 1 99 ? 3.203 -0.366 -2.736 1.00 98.94 99 LEU A C 1
ATOM 730 O O . LEU A 1 99 ? 2.632 0.539 -3.344 1.00 98.94 99 LEU A O 1
ATOM 734 N N . THR A 1 100 ? 4.420 -0.785 -3.077 1.00 98.88 100 THR A N 1
ATOM 735 C CA . THR A 1 100 ? 5.203 -0.226 -4.200 1.00 98.88 100 THR A CA 1
ATOM 736 C C . THR A 1 100 ? 6.227 -1.243 -4.723 1.00 98.88 100 THR A C 1
ATOM 738 O O . THR A 1 100 ? 6.124 -2.435 -4.424 1.00 98.88 100 THR A O 1
ATOM 741 N N . SER A 1 101 ? 7.211 -0.802 -5.507 1.00 98.31 101 SER A N 1
ATOM 742 C CA . SER A 1 101 ? 8.356 -1.619 -5.905 1.00 98.31 101 SER A CA 1
ATOM 743 C C . SER A 1 101 ? 9.590 -1.447 -5.026 1.00 98.31 101 SER A C 1
ATOM 745 O O . SER A 1 101 ? 9.786 -0.407 -4.391 1.00 98.31 101 SER A O 1
ATOM 747 N N . THR A 1 102 ? 10.447 -2.472 -4.998 1.00 98.69 102 THR A N 1
ATOM 748 C CA . THR A 1 102 ? 11.540 -2.628 -4.021 1.00 98.69 102 THR A CA 1
ATOM 749 C C . THR A 1 102 ? 12.376 -1.371 -3.795 1.00 98.69 102 THR A C 1
ATOM 751 O O . THR A 1 102 ? 12.542 -0.931 -2.660 1.00 98.69 102 THR A O 1
ATOM 754 N N . LEU A 1 103 ? 12.907 -0.764 -4.861 1.00 98.31 103 LEU A N 1
ATOM 755 C CA . LEU A 1 103 ? 13.821 0.382 -4.735 1.00 98.31 103 LEU A CA 1
ATOM 756 C C . LEU A 1 103 ? 13.096 1.719 -4.495 1.00 98.31 103 LEU A C 1
ATOM 758 O O . LEU A 1 103 ? 13.735 2.730 -4.181 1.00 98.31 103 LEU A O 1
ATOM 762 N N . ASN A 1 104 ? 11.765 1.729 -4.603 1.00 98.50 104 ASN A N 1
ATOM 763 C CA . ASN A 1 104 ? 10.920 2.867 -4.259 1.00 98.50 104 ASN A CA 1
ATOM 764 C C . ASN A 1 104 ? 10.418 2.819 -2.808 1.00 98.50 104 ASN A C 1
ATOM 766 O O . ASN A 1 104 ? 10.017 3.863 -2.298 1.00 98.50 104 ASN A O 1
ATOM 770 N N . ALA A 1 105 ? 10.484 1.672 -2.118 1.00 98.69 105 ALA A N 1
ATOM 771 C CA . ALA A 1 105 ? 9.967 1.522 -0.752 1.00 98.69 105 ALA A CA 1
ATOM 772 C C . ALA A 1 105 ? 10.468 2.606 0.230 1.00 98.69 105 ALA A C 1
ATOM 774 O O . ALA A 1 105 ? 9.625 3.212 0.893 1.00 98.69 105 ALA A O 1
ATOM 775 N N . PRO A 1 106 ? 11.768 2.981 0.263 1.00 98.69 106 PRO A N 1
ATOM 776 C CA . PRO A 1 106 ? 12.223 4.077 1.123 1.00 98.69 106 PRO A CA 1
ATOM 777 C C . PRO A 1 106 ? 11.624 5.444 0.754 1.00 98.69 106 PRO A C 1
ATOM 779 O O . PRO A 1 106 ? 11.298 6.220 1.643 1.00 98.69 106 PRO A O 1
ATOM 782 N N . ARG A 1 107 ? 11.429 5.736 -0.544 1.00 98.75 107 ARG A N 1
ATOM 783 C CA . ARG A 1 107 ? 10.816 7.001 -1.006 1.00 98.75 107 ARG A CA 1
ATOM 784 C C . ARG A 1 107 ? 9.333 7.072 -0.654 1.00 98.75 107 ARG A C 1
ATOM 786 O O . ARG A 1 107 ? 8.805 8.146 -0.396 1.00 98.75 107 ARG A O 1
ATOM 793 N N . VAL A 1 108 ? 8.652 5.929 -0.687 1.00 98.88 108 VAL A N 1
ATOM 794 C CA . VAL A 1 108 ? 7.241 5.827 -0.310 1.00 98.88 108 VAL A CA 1
ATOM 795 C C . VAL A 1 108 ? 7.074 5.944 1.204 1.00 98.88 108 VAL A C 1
ATOM 797 O O . VAL A 1 108 ? 6.152 6.619 1.647 1.00 98.88 108 VAL A O 1
ATOM 800 N N . ALA A 1 109 ? 7.980 5.364 1.997 1.00 98.88 109 ALA A N 1
ATOM 801 C CA . ALA A 1 109 ? 7.981 5.547 3.447 1.00 98.88 109 ALA A CA 1
ATOM 802 C C . ALA A 1 109 ? 8.223 7.011 3.838 1.00 98.88 109 ALA A C 1
ATOM 804 O O . ALA A 1 109 ? 7.469 7.546 4.644 1.00 98.88 109 ALA A O 1
ATOM 805 N N . ASP A 1 110 ? 9.207 7.666 3.216 1.00 98.81 110 ASP A N 1
ATOM 806 C CA . ASP A 1 110 ? 9.470 9.101 3.379 1.00 98.81 110 ASP A CA 1
ATOM 807 C C . ASP A 1 110 ? 8.223 9.946 3.063 1.00 98.81 110 ASP A C 1
ATOM 809 O O . ASP A 1 110 ? 7.778 10.748 3.877 1.00 98.81 110 ASP A O 1
ATOM 813 N N . ALA A 1 111 ? 7.547 9.661 1.948 1.00 98.81 111 ALA A N 1
ATOM 814 C CA . ALA A 1 111 ? 6.297 10.328 1.594 1.00 98.81 111 ALA A CA 1
ATOM 815 C C . ALA A 1 111 ? 5.150 10.094 2.598 1.00 98.81 111 ALA A C 1
ATOM 817 O O . ALA A 1 111 ? 4.359 11.005 2.848 1.00 98.81 111 ALA A O 1
ATOM 818 N N . LEU A 1 112 ? 5.026 8.892 3.176 1.00 98.81 112 LEU A N 1
ATOM 819 C CA . LEU A 1 112 ? 4.044 8.632 4.236 1.00 98.81 112 LEU A CA 1
ATOM 820 C C . LEU A 1 112 ? 4.374 9.404 5.519 1.00 98.81 112 LEU A C 1
ATOM 822 O O . LEU A 1 112 ? 3.452 9.870 6.191 1.00 98.81 112 LEU A O 1
ATOM 826 N N . ILE A 1 113 ? 5.662 9.582 5.834 1.00 98.62 113 ILE A N 1
ATOM 827 C CA . ILE A 1 113 ? 6.106 10.456 6.926 1.00 98.62 113 ILE A CA 1
ATOM 828 C C . ILE A 1 113 ? 5.693 11.899 6.614 1.00 98.62 113 ILE A C 1
ATOM 830 O O . ILE A 1 113 ? 4.983 12.490 7.425 1.00 98.62 113 ILE A O 1
ATOM 834 N N . SER A 1 114 ? 6.024 12.440 5.432 1.00 98.44 114 SER A N 1
ATOM 835 C CA . SER A 1 114 ? 5.592 13.784 5.003 1.00 98.44 114 SER A CA 1
ATOM 836 C C . SER A 1 114 ? 4.079 13.972 5.144 1.00 98.44 114 SER A C 1
ATOM 838 O O . SER A 1 114 ? 3.621 14.958 5.723 1.00 98.44 114 SER A O 1
ATOM 840 N N . HIS A 1 115 ? 3.285 13.004 4.676 1.00 98.31 115 HIS A N 1
ATOM 841 C CA . HIS A 1 115 ? 1.829 13.032 4.807 1.00 98.31 115 HIS A CA 1
ATOM 842 C C . HIS A 1 115 ? 1.377 13.091 6.277 1.00 98.31 115 HIS A C 1
ATOM 844 O O . HIS A 1 115 ? 0.526 13.909 6.635 1.00 98.31 115 HIS A O 1
ATOM 850 N N . ALA A 1 116 ? 1.960 12.260 7.146 1.00 97.62 116 ALA A N 1
ATOM 851 C CA . ALA A 1 116 ? 1.635 12.258 8.567 1.00 97.62 116 ALA A CA 1
ATOM 852 C C . ALA A 1 116 ? 1.999 13.585 9.248 1.00 97.62 116 ALA A C 1
ATOM 854 O O . ALA A 1 116 ? 1.197 14.084 10.038 1.00 97.62 116 ALA A O 1
ATOM 855 N N . LEU A 1 117 ? 3.150 14.181 8.913 1.00 96.31 117 LEU A N 1
ATOM 856 C CA . LEU A 1 117 ? 3.590 15.478 9.439 1.00 96.31 117 LEU A CA 1
ATOM 857 C C . LEU A 1 117 ? 2.646 16.616 9.031 1.00 96.31 117 LEU A C 1
ATOM 859 O O . LEU A 1 117 ? 2.301 17.449 9.868 1.00 96.31 117 LEU A O 1
ATOM 863 N N . VAL A 1 118 ? 2.168 16.625 7.781 1.00 95.75 118 VAL A N 1
ATOM 864 C CA . VAL A 1 118 ? 1.175 17.608 7.307 1.00 95.75 118 VAL A CA 1
ATOM 865 C C . VAL A 1 118 ? -0.125 17.507 8.111 1.00 95.75 118 VAL A C 1
ATOM 867 O O . VAL A 1 118 ? -0.678 18.524 8.528 1.00 95.75 118 VAL A O 1
ATOM 870 N N . GLN A 1 119 ? -0.611 16.291 8.369 1.00 94.88 119 GLN A N 1
ATOM 871 C CA . GLN A 1 119 ? -1.845 16.079 9.136 1.00 94.88 119 GLN A CA 1
ATOM 872 C C . GLN A 1 119 ? -1.667 16.262 10.651 1.00 94.88 119 GLN A C 1
ATOM 874 O O . GLN A 1 119 ? -2.641 16.491 11.376 1.00 94.88 119 GLN A O 1
ATOM 879 N N . ASN A 1 120 ? -0.434 16.138 11.145 1.00 94.00 120 ASN A N 1
ATOM 880 C CA . ASN A 1 120 ? -0.095 16.119 12.562 1.00 94.00 120 ASN A CA 1
ATOM 881 C C . ASN A 1 120 ? 1.195 16.924 12.815 1.00 94.00 120 ASN A C 1
ATOM 883 O O . ASN A 1 120 ? 2.224 16.344 13.162 1.00 94.00 120 ASN A O 1
ATOM 887 N N . PRO A 1 121 ? 1.147 18.269 12.738 1.00 92.06 121 PRO A N 1
ATOM 888 C CA . PRO A 1 121 ? 2.336 19.134 12.819 1.00 92.06 121 PRO A CA 1
ATOM 889 C C . PRO A 1 121 ? 3.044 19.127 14.186 1.00 92.06 121 PRO A C 1
ATOM 891 O O . PRO A 1 121 ? 4.060 19.786 14.372 1.00 92.06 121 PRO A O 1
ATOM 894 N N . HIS A 1 122 ? 2.492 18.408 15.164 1.00 89.69 122 HIS A N 1
ATOM 895 C CA . HIS A 1 122 ? 3.077 18.219 16.488 1.00 89.69 122 HIS A CA 1
ATOM 896 C C . HIS A 1 122 ? 4.055 17.032 16.550 1.00 89.69 122 HIS A C 1
ATOM 898 O O . HIS A 1 122 ? 4.808 16.929 17.519 1.00 89.69 122 HIS A O 1
ATOM 904 N N . ILE A 1 123 ? 4.051 16.131 15.560 1.00 93.38 123 ILE A N 1
ATOM 905 C CA . ILE A 1 123 ? 5.017 15.026 15.459 1.00 93.38 123 ILE A CA 1
ATOM 906 C C . ILE A 1 123 ? 6.431 15.617 15.374 1.00 93.38 123 ILE A C 1
ATOM 908 O O . ILE A 1 123 ? 6.680 16.553 14.620 1.00 93.38 123 ILE A O 1
ATOM 912 N N . GLY A 1 124 ? 7.349 15.108 16.196 1.00 90.88 124 GLY A N 1
ATOM 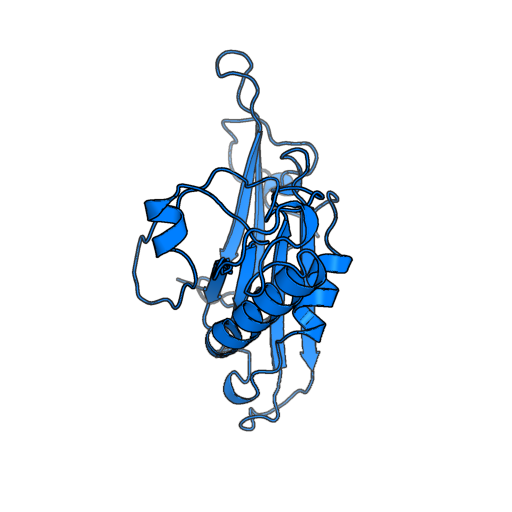913 C CA . GLY A 1 124 ? 8.732 15.582 16.299 1.00 90.88 124 GLY A CA 1
ATOM 914 C C . GLY A 1 124 ? 8.930 16.942 16.984 1.00 90.88 124 GLY A C 1
ATOM 915 O O . GLY A 1 124 ? 10.073 17.330 17.211 1.00 90.88 124 GLY A O 1
ATOM 916 N N . VAL A 1 125 ? 7.856 17.660 17.341 1.00 89.50 125 VAL A N 1
ATOM 917 C CA . VAL A 1 125 ? 7.922 19.014 17.927 1.00 89.50 125 VAL A CA 1
ATOM 918 C C . VAL A 1 125 ? 7.333 19.054 19.343 1.00 89.50 125 VAL A C 1
ATOM 920 O O . VAL A 1 125 ? 7.915 19.646 20.255 1.00 89.50 125 VAL A O 1
ATOM 923 N N . GLY A 1 126 ? 6.183 18.411 19.551 1.00 84.50 126 GLY A N 1
ATOM 924 C CA . GLY A 1 126 ? 5.413 18.451 20.793 1.00 84.50 126 GLY A CA 1
ATOM 925 C C . GLY A 1 126 ? 4.052 19.142 20.651 1.00 84.50 126 GLY A C 1
ATOM 926 O O . GLY A 1 126 ? 3.718 19.748 19.635 1.00 84.50 126 GLY A O 1
ATOM 927 N N . PHE A 1 127 ? 3.238 19.042 21.699 1.00 80.88 127 PHE A N 1
ATOM 928 C CA . PHE A 1 127 ? 1.863 19.534 21.740 1.00 80.88 127 PHE A CA 1
ATOM 929 C C . PHE A 1 127 ? 1.791 20.890 22.446 1.00 80.88 127 PHE A C 1
ATOM 931 O O . PHE A 1 127 ? 1.749 20.953 23.677 1.00 80.88 127 PHE A O 1
ATOM 938 N N . ALA A 1 128 ? 1.702 21.976 21.672 1.00 78.62 128 ALA A N 1
ATOM 939 C CA . ALA A 1 128 ? 1.635 23.340 22.207 1.00 78.62 128 ALA A CA 1
ATOM 940 C C . ALA A 1 128 ? 0.497 23.532 23.228 1.00 78.62 128 ALA A C 1
ATOM 942 O O . ALA A 1 128 ? 0.697 24.153 24.267 1.00 78.62 128 ALA A O 1
ATOM 943 N N . THR A 1 129 ? -0.671 22.932 22.977 1.00 79.69 129 THR A N 1
ATOM 944 C CA . THR A 1 129 ? -1.870 23.055 23.825 1.00 79.69 129 THR A CA 1
ATOM 945 C C . THR A 1 129 ? -1.721 22.448 25.217 1.00 79.69 129 THR A C 1
ATOM 947 O O . THR A 1 129 ? -2.394 22.888 26.142 1.00 79.69 129 THR A O 1
ATOM 950 N N . THR A 1 130 ? -0.854 21.448 25.386 1.00 81.50 130 THR A N 1
ATOM 951 C CA . THR A 1 130 ? -0.620 20.795 26.687 1.00 81.50 130 THR A CA 1
ATOM 952 C C . THR A 1 130 ? 0.723 21.180 27.303 1.00 81.50 130 THR A C 1
ATOM 954 O O . THR A 1 130 ? 1.065 20.697 28.379 1.00 81.50 130 THR A O 1
ATOM 957 N N . GLY A 1 131 ? 1.527 21.990 26.604 1.00 80.25 131 GLY A N 1
ATOM 958 C CA . GLY A 1 131 ? 2.909 22.292 26.979 1.00 80.25 131 GLY A CA 1
ATOM 959 C C . GLY A 1 131 ? 3.858 21.087 26.912 1.00 80.25 131 GLY A C 1
ATOM 960 O O . GLY A 1 131 ? 5.045 21.235 27.207 1.00 80.25 131 GLY A O 1
ATOM 961 N N . ARG A 1 132 ? 3.373 19.898 26.514 1.00 75.31 132 ARG A N 1
ATOM 962 C CA . ARG A 1 132 ? 4.200 18.696 26.377 1.00 75.31 132 ARG A CA 1
ATOM 963 C C . ARG A 1 132 ? 5.147 18.863 25.199 1.00 75.31 132 ARG A C 1
ATOM 965 O O . ARG A 1 132 ? 4.731 18.827 24.044 1.00 75.31 132 ARG A O 1
ATOM 972 N N . ARG A 1 133 ? 6.432 18.993 25.500 1.00 76.94 133 ARG A N 1
ATOM 973 C CA . ARG A 1 133 ? 7.515 18.873 24.519 1.00 76.94 133 ARG A CA 1
ATOM 974 C C . ARG A 1 133 ? 7.852 17.392 24.364 1.00 76.94 133 ARG A C 1
ATOM 976 O O . ARG A 1 133 ? 7.826 16.666 25.356 1.00 76.94 133 ARG A O 1
ATOM 983 N N . GLY A 1 134 ? 8.117 16.919 23.150 1.00 64.94 134 GLY A N 1
ATOM 984 C CA . GLY A 1 134 ? 8.382 15.493 22.971 1.00 64.94 134 GLY A CA 1
ATOM 985 C C . GLY A 1 134 ? 8.692 15.056 21.546 1.00 64.94 134 GLY A C 1
ATOM 986 O O . GLY A 1 134 ? 8.244 15.660 20.578 1.00 64.94 134 GLY A O 1
ATOM 987 N N . TYR A 1 135 ? 9.437 13.953 21.479 1.00 67.12 135 TYR A N 1
ATOM 988 C CA . TYR A 1 135 ? 10.023 13.310 20.300 1.00 67.12 135 TYR A CA 1
ATOM 989 C C . TYR A 1 135 ? 9.088 12.297 19.623 1.00 67.12 135 TYR A C 1
ATOM 991 O O . TYR A 1 135 ? 9.566 11.307 19.074 1.00 67.12 135 TYR A O 1
ATOM 999 N N . ALA A 1 136 ? 7.766 12.469 19.726 1.00 83.12 136 ALA A N 1
ATOM 1000 C CA . ALA A 1 136 ? 6.836 11.503 19.146 1.00 83.12 136 ALA A CA 1
ATOM 1001 C C . ALA A 1 136 ? 7.086 11.419 17.633 1.00 83.12 136 ALA A C 1
ATOM 1003 O O . ALA A 1 136 ? 6.971 12.431 16.942 1.00 83.12 136 ALA A O 1
ATOM 1004 N N . SER A 1 137 ? 7.509 10.249 17.163 1.00 93.38 137 SER A N 1
ATOM 1005 C CA . SER A 1 137 ? 7.772 9.953 15.759 1.00 93.38 137 SER A CA 1
ATOM 1006 C C . SER A 1 137 ? 6.521 9.361 15.107 1.00 93.38 137 SER A C 1
ATOM 1008 O O . SER A 1 137 ? 5.435 9.380 15.682 1.00 93.38 137 SER A O 1
ATOM 1010 N N . VAL A 1 138 ? 6.670 8.860 13.884 1.00 97.38 138 VAL A N 1
ATOM 1011 C CA . VAL A 1 138 ? 5.619 8.137 13.177 1.00 97.38 138 VAL A CA 1
ATOM 1012 C C . VAL A 1 138 ? 6.205 6.912 12.492 1.00 97.38 138 VAL A C 1
ATOM 1014 O O . VAL A 1 138 ? 7.327 6.951 11.987 1.00 97.38 138 VAL A O 1
ATOM 1017 N N . ASN A 1 139 ? 5.428 5.838 12.462 1.00 98.56 139 ASN A N 1
ATOM 1018 C CA . ASN A 1 139 ? 5.764 4.582 11.821 1.00 98.56 139 ASN A CA 1
ATOM 1019 C C . ASN A 1 139 ? 5.043 4.430 10.469 1.00 98.56 139 ASN A C 1
ATOM 1021 O O . ASN A 1 139 ? 3.856 4.077 10.439 1.00 98.56 139 ASN A O 1
ATOM 1025 N N . PRO A 1 140 ? 5.720 4.690 9.334 1.00 98.69 140 PRO A N 1
ATOM 1026 C CA . PRO A 1 140 ? 5.170 4.392 8.018 1.00 98.69 140 PRO A CA 1
ATOM 1027 C C . PRO A 1 140 ? 5.129 2.877 7.781 1.00 98.69 140 PRO A C 1
ATOM 1029 O O . PRO A 1 140 ? 6.110 2.182 8.044 1.00 98.69 140 PRO A O 1
ATOM 1032 N N . VAL A 1 141 ? 4.027 2.368 7.222 1.00 98.88 141 VAL A N 1
ATOM 1033 C CA . VAL A 1 141 ? 3.902 0.946 6.864 1.00 98.88 141 VAL A CA 1
ATOM 1034 C C . VAL A 1 141 ? 3.954 0.770 5.352 1.00 98.88 141 VAL A C 1
ATOM 1036 O O . VAL A 1 141 ? 3.033 1.159 4.630 1.00 98.88 141 VAL A O 1
ATOM 1039 N N . VAL A 1 142 ? 5.043 0.164 4.870 1.00 98.88 142 VAL A N 1
ATOM 1040 C CA . VAL A 1 142 ? 5.282 -0.045 3.435 1.00 98.88 142 VAL A CA 1
ATOM 1041 C C . VAL A 1 142 ? 5.618 -1.502 3.142 1.00 98.88 142 VAL A C 1
ATOM 1043 O O . VAL A 1 142 ? 6.521 -2.075 3.752 1.00 98.88 142 VAL A O 1
ATOM 1046 N N . GLY A 1 143 ? 4.898 -2.084 2.184 1.00 98.69 143 GLY A N 1
ATOM 1047 C CA . GLY A 1 143 ? 5.217 -3.361 1.549 1.00 98.69 143 GLY A CA 1
ATOM 1048 C C . GLY A 1 143 ? 5.709 -3.164 0.115 1.00 98.69 143 GLY A C 1
ATOM 1049 O O . GLY A 1 143 ? 5.472 -2.127 -0.508 1.00 98.69 143 GLY A O 1
ATOM 1050 N N . GLU A 1 144 ? 6.394 -4.162 -0.434 1.00 98.69 144 GLU A N 1
ATOM 1051 C CA . GLU A 1 144 ? 6.931 -4.078 -1.790 1.00 98.69 144 GLU A CA 1
ATOM 1052 C C . GLU A 1 144 ? 7.007 -5.428 -2.497 1.00 98.69 144 GLU A C 1
ATOM 1054 O O . GLU A 1 144 ? 6.985 -6.480 -1.860 1.00 98.69 144 GLU A O 1
ATOM 1059 N N . THR A 1 145 ? 7.124 -5.377 -3.823 1.00 98.62 145 THR A N 1
ATOM 1060 C CA . THR A 1 145 ? 7.614 -6.499 -4.629 1.00 98.62 145 THR A CA 1
ATOM 1061 C C . THR A 1 145 ? 8.590 -6.007 -5.695 1.00 98.62 145 THR A C 1
ATOM 1063 O O . THR A 1 145 ? 8.532 -4.856 -6.123 1.00 98.62 145 THR A O 1
ATOM 1066 N N . ASN A 1 146 ? 9.448 -6.889 -6.202 1.00 98.50 146 ASN A N 1
ATOM 1067 C CA . ASN A 1 146 ? 10.398 -6.550 -7.261 1.00 98.50 146 ASN A CA 1
ATOM 1068 C C . ASN A 1 146 ? 9.730 -6.558 -8.649 1.00 98.50 146 ASN A C 1
ATOM 1070 O O . ASN A 1 146 ? 9.382 -7.620 -9.156 1.00 98.50 146 ASN A O 1
ATOM 1074 N N . ASP A 1 147 ? 9.580 -5.390 -9.276 1.00 98.12 147 ASP A N 1
ATOM 1075 C CA . ASP A 1 147 ? 8.996 -5.230 -10.618 1.00 98.12 147 ASP A CA 1
ATOM 1076 C C . ASP A 1 147 ? 10.041 -5.167 -11.752 1.00 98.12 147 ASP A C 1
ATOM 1078 O O . ASP A 1 147 ? 9.714 -4.851 -12.896 1.00 98.12 147 ASP A O 1
ATOM 1082 N N . GLY A 1 148 ? 11.299 -5.510 -11.463 1.00 96.81 148 GLY A N 1
ATOM 1083 C CA . GLY A 1 148 ? 12.450 -5.343 -12.354 1.00 96.81 148 GLY A CA 1
ATOM 1084 C C . GLY A 1 148 ? 12.418 -6.133 -13.657 1.00 96.81 148 GLY A C 1
ATOM 1085 O O . GLY A 1 148 ? 13.219 -5.859 -14.544 1.00 96.81 148 GLY A O 1
ATOM 1086 N N . PHE A 1 149 ? 11.499 -7.090 -13.801 1.00 96.31 149 PHE A N 1
ATOM 1087 C CA . PHE A 1 149 ? 11.292 -7.777 -15.074 1.00 96.31 149 PHE A CA 1
ATOM 1088 C C . PHE A 1 149 ? 10.660 -6.861 -16.137 1.00 96.31 149 PHE A C 1
ATOM 1090 O O . PHE A 1 149 ? 10.977 -6.987 -17.315 1.00 96.31 149 PHE A O 1
ATOM 1097 N N . LEU A 1 150 ? 9.776 -5.937 -15.735 1.00 97.19 150 LEU A N 1
ATOM 1098 C CA . LEU A 1 150 ? 9.066 -5.026 -16.649 1.00 97.19 150 LEU A CA 1
ATOM 1099 C C . LEU A 1 150 ? 9.417 -3.549 -16.435 1.00 97.19 150 LEU A C 1
ATOM 1101 O O . LEU A 1 150 ? 9.054 -2.713 -17.263 1.00 97.19 150 LEU A O 1
ATOM 1105 N N . ASN A 1 151 ? 10.061 -3.216 -15.318 1.00 98.06 151 ASN A N 1
ATOM 1106 C CA . ASN A 1 151 ? 10.310 -1.850 -14.887 1.00 98.06 151 ASN A CA 1
ATOM 1107 C C . ASN A 1 151 ? 11.804 -1.545 -14.768 1.00 98.06 151 ASN A C 1
ATOM 1109 O O . ASN A 1 151 ? 12.569 -2.312 -14.184 1.00 98.06 151 ASN A O 1
ATOM 1113 N N . ASP A 1 152 ? 12.193 -0.347 -15.194 1.00 97.94 152 ASP A N 1
ATOM 1114 C CA . ASP A 1 152 ? 13.466 0.239 -14.797 1.00 97.94 152 ASP A CA 1
ATOM 1115 C C . ASP A 1 152 ? 13.460 0.649 -13.311 1.00 97.94 152 ASP A C 1
ATOM 1117 O O . ASP A 1 152 ? 13.096 1.768 -12.932 1.00 97.94 152 ASP A O 1
ATOM 1121 N N . MET A 1 153 ? 13.896 -0.265 -12.442 1.00 95.44 153 MET A N 1
ATOM 1122 C CA . MET A 1 153 ? 13.967 -0.013 -10.999 1.00 95.44 153 MET A CA 1
ATOM 1123 C C . MET A 1 153 ? 14.986 1.067 -10.617 1.00 95.44 153 MET A C 1
ATOM 1125 O O . MET A 1 153 ? 14.835 1.680 -9.558 1.00 95.44 153 MET A O 1
ATOM 1129 N N . GLN A 1 154 ? 16.015 1.313 -11.439 1.00 96.50 154 GLN A N 1
ATOM 1130 C CA . GLN A 1 154 ? 17.066 2.280 -11.104 1.00 96.50 154 GLN A CA 1
ATOM 1131 C C . GLN A 1 154 ? 16.561 3.722 -11.162 1.00 96.50 154 GLN A C 1
ATOM 1133 O O . GLN A 1 154 ? 16.992 4.546 -10.357 1.00 96.50 154 GLN A O 1
ATOM 1138 N N . GLY A 1 155 ? 15.596 4.018 -12.040 1.00 97.06 155 GLY A N 1
ATOM 1139 C CA . GLY A 1 155 ? 15.014 5.359 -12.138 1.00 97.06 155 GLY A CA 1
ATOM 1140 C C . GLY A 1 155 ? 14.204 5.779 -10.913 1.00 97.06 155 GLY A C 1
ATOM 1141 O O . GLY A 1 155 ? 13.974 6.971 -10.717 1.00 97.06 155 GLY A O 1
ATOM 1142 N N . ARG A 1 156 ? 13.785 4.820 -10.067 1.00 97.44 156 ARG A N 1
ATOM 1143 C CA . ARG A 1 156 ? 13.088 5.051 -8.786 1.00 97.44 156 ARG A CA 1
ATOM 1144 C C . ARG A 1 156 ? 11.999 6.128 -8.882 1.00 97.44 156 ARG A C 1
ATOM 1146 O O . ARG A 1 156 ? 11.934 7.017 -8.042 1.00 97.44 156 ARG A O 1
ATOM 1153 N N . VAL A 1 157 ? 11.161 6.090 -9.916 1.00 97.75 157 VAL A N 1
ATOM 1154 C CA . VAL A 1 157 ? 10.255 7.201 -10.278 1.00 97.75 157 VAL A CA 1
ATOM 1155 C C . VAL A 1 157 ? 9.046 7.389 -9.348 1.00 97.75 157 VAL A C 1
ATOM 1157 O O . VAL A 1 157 ? 8.241 8.293 -9.566 1.00 97.75 157 VAL A O 1
ATOM 1160 N N . VAL A 1 158 ? 8.893 6.565 -8.307 1.00 98.56 158 VAL A N 1
ATOM 1161 C CA . VAL A 1 158 ? 7.764 6.631 -7.366 1.00 98.56 158 VAL A CA 1
ATOM 1162 C C . VAL A 1 158 ? 8.211 7.291 -6.059 1.00 98.56 158 VAL A C 1
ATOM 1164 O O . VAL A 1 158 ? 9.187 6.881 -5.437 1.00 98.56 158 VAL A O 1
ATOM 1167 N N . GLY A 1 159 ? 7.478 8.318 -5.627 1.00 97.25 159 GLY A N 1
ATOM 1168 C CA . GLY A 1 159 ? 7.744 9.079 -4.403 1.00 97.25 159 GLY A CA 1
ATOM 1169 C C . GLY A 1 159 ? 6.547 9.941 -4.003 1.00 97.25 159 GLY A C 1
ATOM 1170 O O . GLY A 1 159 ? 5.414 9.610 -4.354 1.00 97.25 159 GLY A O 1
ATOM 1171 N N . GLU A 1 160 ? 6.799 11.054 -3.312 1.00 98.50 160 GLU A N 1
ATOM 1172 C CA . GLU A 1 160 ? 5.778 11.903 -2.676 1.00 98.50 160 GLU A CA 1
ATOM 1173 C C . GLU A 1 160 ? 4.569 12.224 -3.559 1.00 98.50 160 GLU A C 1
ATOM 1175 O O . GLU A 1 160 ? 3.450 11.859 -3.207 1.00 98.50 160 GLU A O 1
ATOM 1180 N N . THR A 1 161 ? 4.775 12.798 -4.748 1.00 98.50 161 THR A N 1
ATOM 1181 C CA . THR A 1 161 ? 3.674 13.145 -5.663 1.00 98.50 161 THR A CA 1
ATOM 1182 C C . THR A 1 161 ? 2.775 11.949 -5.988 1.00 98.50 161 THR A C 1
ATOM 1184 O O . THR A 1 161 ? 1.554 12.082 -6.041 1.00 98.50 161 THR A O 1
ATOM 1187 N N . ALA A 1 162 ? 3.357 10.763 -6.196 1.00 98.62 162 ALA A N 1
ATOM 1188 C CA . ALA A 1 162 ? 2.593 9.560 -6.506 1.00 98.62 162 ALA A CA 1
ATOM 1189 C C . ALA A 1 162 ? 1.834 9.039 -5.278 1.00 98.62 162 ALA A C 1
ATOM 1191 O O . ALA A 1 162 ? 0.676 8.649 -5.410 1.00 98.62 162 ALA A O 1
ATOM 1192 N N . VAL A 1 163 ? 2.458 9.070 -4.096 1.00 98.88 163 VAL A N 1
ATOM 1193 C CA . VAL A 1 163 ? 1.838 8.649 -2.830 1.00 98.88 163 VAL A CA 1
ATOM 1194 C C . VAL A 1 163 ? 0.671 9.560 -2.470 1.00 98.88 163 VAL A C 1
ATOM 1196 O O . VAL A 1 163 ? -0.425 9.067 -2.224 1.00 98.88 163 VAL A O 1
ATOM 1199 N N . PHE A 1 164 ? 0.864 10.877 -2.527 1.00 98.69 164 PHE A N 1
ATOM 1200 C CA . PHE A 1 164 ? -0.188 11.854 -2.245 1.00 98.69 164 PHE A CA 1
ATOM 1201 C C . PHE A 1 164 ? -1.340 11.719 -3.237 1.00 98.69 164 PHE A C 1
ATOM 1203 O O . PHE A 1 164 ? -2.496 11.689 -2.831 1.00 98.69 164 PHE A O 1
ATOM 1210 N N . ARG A 1 165 ? -1.044 11.538 -4.531 1.00 98.69 165 ARG A N 1
ATOM 1211 C CA . ARG A 1 165 ? -2.079 11.261 -5.534 1.00 98.69 165 ARG A CA 1
ATOM 1212 C C . ARG A 1 165 ? -2.849 9.975 -5.225 1.00 98.69 165 ARG A C 1
ATOM 1214 O O . ARG A 1 165 ? -4.065 9.964 -5.366 1.00 98.69 165 ARG A O 1
ATOM 1221 N N . ALA A 1 166 ? -2.169 8.904 -4.815 1.00 98.81 166 ALA A N 1
ATOM 1222 C CA . ALA A 1 166 ? -2.831 7.658 -4.437 1.00 98.81 166 ALA A CA 1
ATOM 1223 C C . ALA A 1 166 ? -3.705 7.826 -3.183 1.00 98.81 166 ALA A C 1
ATOM 1225 O O . ALA A 1 166 ? -4.807 7.295 -3.168 1.00 98.81 166 ALA A O 1
ATOM 1226 N N . ILE A 1 167 ? -3.264 8.593 -2.180 1.00 98.69 167 ILE A N 1
ATOM 1227 C CA . ILE A 1 167 ? -4.069 8.922 -0.990 1.00 98.69 167 ILE A CA 1
ATOM 1228 C C . ILE A 1 167 ? -5.311 9.729 -1.384 1.00 98.69 167 ILE A C 1
ATOM 1230 O O . ILE A 1 167 ? -6.417 9.347 -1.023 1.00 98.69 167 ILE A O 1
ATOM 1234 N N . THR A 1 168 ? -5.150 10.803 -2.163 1.00 98.06 168 THR A N 1
ATOM 1235 C CA . THR A 1 168 ? -6.266 11.658 -2.605 1.00 98.06 168 THR A CA 1
ATOM 1236 C C . THR A 1 168 ? -7.285 10.898 -3.451 1.00 98.06 168 THR A C 1
ATOM 1238 O O . THR A 1 168 ? -8.480 11.158 -3.357 1.00 98.06 168 THR A O 1
ATOM 1241 N N . ASN A 1 169 ? -6.825 9.953 -4.273 1.00 97.44 169 ASN A N 1
ATOM 1242 C CA . ASN A 1 169 ? -7.691 9.137 -5.121 1.00 97.44 169 ASN A CA 1
ATOM 1243 C C . ASN A 1 169 ? -8.270 7.912 -4.398 1.00 97.44 169 ASN A C 1
ATOM 1245 O O . ASN A 1 169 ? -8.967 7.125 -5.038 1.00 97.44 169 ASN A O 1
ATOM 1249 N N . ALA A 1 170 ? -7.942 7.686 -3.122 1.00 98.62 170 ALA A N 1
ATOM 1250 C CA . ALA A 1 170 ? -8.455 6.534 -2.402 1.00 98.62 170 ALA A CA 1
ATOM 1251 C C . ALA A 1 170 ? -9.966 6.671 -2.190 1.00 98.62 170 ALA A C 1
ATOM 1253 O O . ALA A 1 170 ? -10.441 7.678 -1.670 1.00 98.62 170 ALA A O 1
ATOM 1254 N N . SER A 1 171 ? -10.723 5.644 -2.573 1.00 98.50 171 SER A N 1
ATOM 1255 C CA . SER A 1 171 ? -12.169 5.601 -2.349 1.00 98.50 171 SER A CA 1
ATOM 1256 C C . SER A 1 171 ? -12.630 4.222 -1.882 1.00 98.50 171 SER A C 1
ATOM 1258 O O . SER A 1 171 ? -11.883 3.241 -1.923 1.00 98.50 171 SER A O 1
ATOM 1260 N N . THR A 1 172 ? -13.869 4.161 -1.397 1.00 98.62 172 THR A N 1
ATOM 1261 C CA . THR A 1 172 ? -14.553 2.929 -0.975 1.00 98.62 172 THR A CA 1
ATOM 1262 C C . THR A 1 172 ? -15.245 2.211 -2.144 1.00 98.62 172 THR A C 1
ATOM 1264 O O . THR A 1 172 ? -15.979 1.246 -1.937 1.00 98.62 172 THR A O 1
ATOM 1267 N N . ASP A 1 173 ? -15.025 2.670 -3.378 1.00 98.06 173 ASP A N 1
ATOM 1268 C CA . ASP A 1 173 ? -15.591 2.089 -4.596 1.00 98.06 173 ASP A CA 1
ATOM 1269 C C . ASP A 1 173 ? -14.964 0.717 -4.925 1.00 98.06 173 ASP A C 1
ATOM 1271 O O . ASP A 1 173 ? -14.006 0.276 -4.274 1.00 98.06 173 ASP A O 1
ATOM 1275 N N . PRO A 1 174 ? -15.472 -0.005 -5.949 1.00 98.00 174 PRO A N 1
ATOM 1276 C CA . PRO A 1 174 ? -14.783 -1.178 -6.471 1.00 98.00 174 PRO A CA 1
ATOM 1277 C C . PRO A 1 174 ? -13.314 -0.887 -6.815 1.00 98.00 174 PRO A C 1
ATOM 1279 O O . PRO A 1 174 ? -13.014 -0.037 -7.653 1.00 98.00 174 PRO A O 1
ATOM 1282 N N . VAL A 1 175 ? -12.402 -1.645 -6.204 1.00 98.44 175 VAL A N 1
ATOM 1283 C CA . VAL A 1 175 ? -10.954 -1.502 -6.417 1.00 98.44 175 VAL A CA 1
ATOM 1284 C C . VAL A 1 175 ? -10.577 -1.893 -7.845 1.00 98.44 175 VAL A C 1
ATOM 1286 O O . VAL A 1 175 ? -10.980 -2.950 -8.337 1.00 98.44 175 VAL A O 1
ATOM 1289 N N . ALA A 1 176 ? -9.760 -1.067 -8.501 1.00 98.31 176 ALA A N 1
ATOM 1290 C CA . ALA A 1 176 ? -9.164 -1.423 -9.781 1.00 98.31 176 ALA A CA 1
ATOM 1291 C C . ALA A 1 176 ? -8.139 -2.559 -9.600 1.00 98.31 176 ALA A C 1
ATOM 1293 O O . ALA A 1 176 ? -7.249 -2.491 -8.756 1.00 98.31 176 ALA A O 1
ATOM 1294 N N . GLU A 1 177 ? -8.245 -3.607 -10.415 1.00 98.69 177 GLU A N 1
ATOM 1295 C CA . GLU A 1 177 ? -7.377 -4.791 -10.362 1.00 98.69 177 GLU A CA 1
ATOM 1296 C C . GLU A 1 177 ? -6.491 -4.896 -11.617 1.00 98.69 177 GLU A C 1
ATOM 1298 O O . GLU A 1 177 ? -6.745 -4.266 -12.645 1.00 98.69 177 GLU A O 1
ATOM 1303 N N . GLY A 1 178 ? -5.456 -5.733 -11.551 1.00 98.56 178 GLY A N 1
ATOM 1304 C CA . GLY A 1 178 ? -4.515 -5.993 -12.636 1.00 98.56 178 GLY A CA 1
ATOM 1305 C C . GLY A 1 178 ? -3.288 -5.081 -12.600 1.00 98.56 178 GLY A C 1
ATOM 1306 O O . GLY A 1 178 ? -2.718 -4.819 -11.540 1.00 98.56 178 GLY A O 1
ATOM 1307 N N . ALA A 1 179 ? -2.847 -4.619 -13.770 1.00 98.50 179 ALA A N 1
ATOM 1308 C CA . ALA A 1 179 ? -1.620 -3.841 -13.949 1.00 98.50 179 ALA A CA 1
ATOM 1309 C C . ALA A 1 179 ? -1.787 -2.358 -13.550 1.00 98.50 179 ALA A C 1
ATOM 1311 O O . ALA A 1 179 ? -1.578 -1.456 -14.359 1.00 98.50 179 ALA A O 1
ATOM 1312 N N . VAL A 1 180 ? -2.177 -2.106 -12.300 1.00 98.75 180 VAL A N 1
ATOM 1313 C CA . VAL A 1 180 ? -2.423 -0.767 -11.742 1.00 98.75 180 VAL A CA 1
ATOM 1314 C C . VAL A 1 180 ? -1.640 -0.544 -10.455 1.00 98.75 180 VAL A C 1
ATOM 1316 O O . VAL A 1 180 ? -1.290 -1.500 -9.761 1.00 98.75 180 VAL A O 1
ATOM 1319 N N . GLY A 1 181 ? -1.367 0.722 -10.131 1.00 98.81 181 GLY A N 1
ATOM 1320 C CA . GLY A 1 181 ? -0.624 1.115 -8.936 1.00 98.81 181 GLY A CA 1
ATOM 1321 C C . GLY A 1 181 ? 0.671 0.320 -8.803 1.00 98.81 181 GLY A C 1
ATOM 1322 O O . GLY A 1 181 ? 1.438 0.187 -9.755 1.00 98.81 181 GLY A O 1
ATOM 1323 N N . ALA A 1 182 ? 0.880 -0.269 -7.635 1.00 98.81 182 ALA A N 1
ATOM 1324 C CA . ALA A 1 182 ? 2.059 -1.080 -7.353 1.00 98.81 182 ALA A CA 1
ATOM 1325 C C . ALA A 1 182 ? 2.113 -2.424 -8.105 1.00 98.81 182 ALA A C 1
ATOM 1327 O O . ALA A 1 182 ? 3.166 -3.041 -8.215 1.00 98.81 182 ALA A O 1
ATOM 1328 N N . GLY A 1 183 ? 0.991 -2.869 -8.679 1.00 98.69 183 GLY A N 1
ATOM 1329 C CA . GLY A 1 183 ? 0.919 -4.063 -9.519 1.00 98.69 183 GLY A CA 1
ATOM 1330 C C . GLY A 1 183 ? 1.381 -3.848 -10.966 1.00 98.69 183 GLY A C 1
ATOM 1331 O O . GLY A 1 183 ? 1.485 -4.823 -11.718 1.00 98.69 183 GLY A O 1
ATOM 1332 N N . ALA A 1 184 ? 1.658 -2.608 -11.385 1.00 98.62 184 ALA A N 1
ATOM 1333 C CA . ALA A 1 184 ? 1.897 -2.249 -12.785 1.00 98.62 184 ALA A CA 1
ATOM 1334 C C . ALA A 1 184 ? 2.958 -3.124 -13.478 1.00 98.62 184 ALA A C 1
ATOM 1336 O O . ALA A 1 184 ? 2.656 -3.732 -14.504 1.00 98.62 184 ALA A O 1
ATOM 1337 N N . GLY A 1 185 ? 4.147 -3.271 -12.888 1.00 98.25 185 GLY A N 1
ATOM 1338 C CA . GLY A 1 185 ? 5.267 -4.039 -13.461 1.00 98.25 185 GLY A CA 1
ATOM 1339 C C . GLY A 1 185 ? 5.446 -5.449 -12.915 1.00 98.25 185 GLY A C 1
ATOM 1340 O O . GLY A 1 185 ? 6.462 -6.080 -13.175 1.00 98.25 185 GLY A O 1
ATOM 1341 N N . THR A 1 186 ? 4.483 -5.953 -12.147 1.00 98.62 186 THR A N 1
ATOM 1342 C CA . THR A 1 186 ? 4.612 -7.269 -11.502 1.00 98.62 186 THR A CA 1
ATOM 1343 C C . THR A 1 186 ? 4.357 -8.440 -12.459 1.00 98.62 186 THR A C 1
ATOM 1345 O O . THR A 1 186 ? 3.592 -8.312 -13.426 1.00 98.62 186 THR A O 1
ATOM 1348 N N . SER A 1 187 ? 4.959 -9.593 -12.159 1.00 98.44 187 SER A N 1
ATOM 1349 C CA . SER A 1 187 ? 4.821 -10.869 -12.880 1.00 98.44 187 SER A CA 1
ATOM 1350 C C . SER A 1 187 ? 4.480 -12.000 -11.907 1.00 98.44 187 SER A C 1
ATOM 1352 O O . SER A 1 187 ? 5.056 -12.066 -10.828 1.00 98.44 187 SER A O 1
ATOM 1354 N N . CYS A 1 188 ? 3.542 -12.878 -12.257 1.00 98.38 188 CYS A N 1
ATOM 1355 C CA . CYS A 1 188 ? 3.056 -13.942 -11.379 1.00 98.38 188 CYS A CA 1
ATOM 1356 C C . CYS A 1 188 ? 2.872 -15.251 -12.160 1.00 98.38 188 CYS A C 1
ATOM 1358 O O . CYS A 1 188 ? 2.122 -15.271 -13.137 1.00 98.38 188 CYS A O 1
ATOM 1360 N N . PHE A 1 189 ? 3.547 -16.330 -11.750 1.00 97.75 189 PHE A N 1
ATOM 1361 C CA . PHE A 1 189 ? 3.545 -17.643 -12.420 1.00 97.75 189 PHE A CA 1
ATOM 1362 C C . PHE A 1 189 ? 3.879 -17.585 -13.924 1.00 97.75 189 PHE A C 1
ATOM 1364 O O . PHE A 1 189 ? 3.271 -18.283 -14.735 1.00 97.75 189 PHE A O 1
ATOM 1371 N N . GLY A 1 190 ? 4.794 -16.697 -14.323 1.00 96.88 190 GLY A N 1
ATOM 1372 C CA . GLY A 1 190 ? 5.137 -16.462 -15.733 1.00 96.88 190 GLY A CA 1
ATOM 1373 C C . GLY A 1 190 ? 4.098 -15.666 -16.540 1.00 96.88 190 GLY A C 1
ATOM 1374 O O . GLY A 1 190 ? 4.312 -15.412 -17.724 1.00 96.88 190 GLY A O 1
ATOM 1375 N N . TRP A 1 191 ? 3.000 -15.231 -15.917 1.00 98.00 191 TRP A N 1
ATOM 1376 C CA . TRP A 1 191 ? 1.977 -14.366 -16.510 1.00 98.00 191 TRP A CA 1
ATOM 1377 C C . TRP A 1 191 ? 2.042 -12.952 -15.931 1.00 98.00 191 TRP A C 1
ATOM 1379 O O . TRP A 1 191 ? 2.760 -12.668 -14.973 1.00 98.00 191 TRP A O 1
ATOM 1389 N N . LYS A 1 192 ? 1.248 -12.030 -16.486 1.00 98.38 192 LYS A N 1
ATOM 1390 C CA . LYS A 1 192 ? 1.133 -10.684 -15.922 1.00 98.38 192 LYS A CA 1
ATOM 1391 C C . LYS A 1 192 ? 0.529 -10.752 -14.511 1.00 98.38 192 LYS A C 1
ATOM 1393 O O . LYS A 1 192 ? -0.614 -11.170 -14.347 1.00 98.38 192 LYS A O 1
ATOM 1398 N N . GLY A 1 193 ? 1.289 -10.299 -13.512 1.00 98.50 193 GLY A N 1
ATOM 1399 C CA . GLY A 1 193 ? 0.810 -10.114 -12.140 1.00 98.50 193 GLY A CA 1
ATOM 1400 C C . GLY A 1 193 ? -0.001 -8.826 -11.980 1.00 98.50 193 GLY A C 1
ATOM 1401 O O . GLY A 1 193 ? -0.271 -8.111 -12.953 1.00 98.50 193 GLY A O 1
ATOM 1402 N N . GLY A 1 194 ? -0.365 -8.474 -10.751 1.00 98.56 194 GLY A N 1
ATOM 1403 C CA . GLY A 1 194 ? -0.986 -7.185 -10.488 1.00 98.56 194 GLY A CA 1
ATOM 1404 C C . GLY A 1 194 ? -1.522 -7.013 -9.079 1.00 98.56 194 GLY A C 1
ATOM 1405 O O . GLY A 1 194 ? -1.169 -7.746 -8.156 1.00 98.56 194 GLY A O 1
ATOM 1406 N N . ILE A 1 195 ? -2.412 -6.032 -8.948 1.00 98.88 195 ILE A N 1
ATOM 1407 C CA . ILE A 1 195 ? -3.313 -5.914 -7.807 1.00 98.88 195 ILE A CA 1
ATOM 1408 C C . ILE A 1 195 ? -4.476 -6.886 -7.999 1.00 98.88 195 ILE A C 1
ATOM 1410 O O . ILE A 1 195 ? -5.108 -6.907 -9.053 1.00 98.88 195 ILE A O 1
ATOM 1414 N N . GLY A 1 196 ? -4.778 -7.672 -6.976 1.00 98.56 196 GLY A N 1
ATOM 1415 C CA . GLY A 1 196 ? -5.988 -8.485 -6.903 1.00 98.56 196 GLY A CA 1
ATOM 1416 C C . GLY A 1 196 ? -6.701 -8.236 -5.585 1.00 98.56 196 GLY A C 1
ATOM 1417 O O . GLY A 1 196 ? -6.061 -7.920 -4.584 1.00 98.56 196 GLY A O 1
ATOM 1418 N N . THR A 1 197 ? -8.021 -8.378 -5.552 1.00 98.69 197 THR A N 1
ATOM 1419 C CA . THR A 1 197 ? -8.778 -8.252 -4.307 1.00 98.69 197 THR A CA 1
ATOM 1420 C C . THR A 1 197 ? -9.904 -9.278 -4.219 1.00 98.69 197 THR A C 1
ATOM 1422 O O . THR A 1 197 ? -10.299 -9.880 -5.211 1.00 98.69 197 THR A O 1
ATOM 1425 N N . ALA A 1 198 ? -10.409 -9.538 -3.019 1.00 97.62 198 ALA A N 1
ATOM 1426 C CA . ALA A 1 198 ? -11.574 -10.380 -2.773 1.00 97.62 198 ALA A CA 1
ATOM 1427 C C . ALA A 1 198 ? -12.189 -10.020 -1.418 1.00 97.62 198 ALA A C 1
ATOM 1429 O O . ALA A 1 198 ? -11.510 -9.448 -0.567 1.00 97.62 198 ALA A O 1
ATOM 1430 N N . SER A 1 199 ? -13.442 -10.406 -1.185 1.00 98.00 199 SER A N 1
ATOM 1431 C CA . SER A 1 199 ? -14.031 -10.357 0.158 1.00 98.00 199 SER A CA 1
ATOM 1432 C C . SER A 1 199 ? -14.945 -11.541 0.423 1.00 98.00 199 SER A C 1
ATOM 1434 O O . SER A 1 199 ? -15.477 -12.150 -0.512 1.00 98.00 199 SER A O 1
ATOM 1436 N N . ARG A 1 200 ? -15.132 -11.880 1.697 1.00 97.31 200 ARG A N 1
ATOM 1437 C CA . ARG A 1 200 ? -16.127 -12.850 2.160 1.00 97.31 200 ARG A CA 1
ATOM 1438 C C . ARG A 1 200 ? -16.910 -12.289 3.333 1.00 97.31 200 ARG A C 1
ATOM 1440 O O . ARG A 1 200 ? -16.344 -11.592 4.170 1.00 97.31 200 ARG A O 1
ATOM 1447 N N . VAL A 1 201 ? -18.189 -12.630 3.383 1.00 97.75 201 VAL A N 1
ATOM 1448 C CA . VAL A 1 201 ? -19.080 -12.315 4.500 1.00 97.75 201 VAL A CA 1
ATOM 1449 C C . VAL A 1 201 ? -19.289 -13.594 5.298 1.00 97.75 201 VAL A C 1
ATOM 1451 O O . VAL A 1 201 ? -19.629 -14.639 4.732 1.00 97.75 201 VAL A O 1
ATOM 1454 N N . LEU A 1 202 ? -19.020 -13.525 6.598 1.00 96.88 202 LEU A N 1
ATOM 1455 C CA . LEU A 1 202 ? -19.271 -14.626 7.516 1.00 96.88 202 LEU A CA 1
ATOM 1456 C C . LEU A 1 202 ? -20.780 -14.790 7.743 1.00 96.88 202 LEU A C 1
ATOM 1458 O O . LEU A 1 202 ? -21.512 -13.803 7.702 1.00 96.88 202 LEU A O 1
ATOM 1462 N N . PRO A 1 203 ? -21.271 -16.015 7.998 1.00 95.88 203 PRO A N 1
ATOM 1463 C CA . PRO A 1 203 ? -22.659 -16.203 8.401 1.00 95.88 203 PRO A CA 1
ATOM 1464 C C . PRO A 1 203 ? -22.946 -15.492 9.733 1.00 95.88 203 PRO A C 1
ATOM 1466 O O . PRO A 1 203 ? -22.042 -15.285 10.545 1.00 95.88 203 PRO A O 1
ATOM 1469 N N . GLU A 1 204 ? -24.219 -15.195 9.997 1.00 95.88 204 GLU A N 1
ATOM 1470 C CA . GLU A 1 204 ? -24.670 -14.577 11.257 1.00 95.88 204 GLU A CA 1
ATOM 1471 C C . GLU A 1 204 ? -24.231 -15.372 12.493 1.00 95.88 204 GLU A C 1
ATOM 1473 O O . GLU A 1 204 ? -23.809 -14.804 13.497 1.00 95.88 204 GLU A O 1
ATOM 1478 N N . SER A 1 205 ? -24.210 -16.706 12.397 1.00 96.06 205 SER A N 1
ATOM 1479 C CA . SER A 1 205 ? -23.721 -17.587 13.467 1.00 96.06 205 SER A CA 1
ATOM 1480 C C . SER A 1 205 ? -22.240 -17.382 13.818 1.00 96.06 205 SER A C 1
ATOM 1482 O O . SER A 1 205 ? -21.792 -17.855 14.857 1.00 96.06 205 SER A O 1
ATOM 1484 N N . ALA A 1 206 ? -21.476 -16.711 12.952 1.00 94.81 206 ALA A N 1
ATOM 1485 C CA . ALA A 1 206 ? -20.077 -16.335 13.142 1.00 94.81 206 ALA A CA 1
ATOM 1486 C C . ALA A 1 206 ? -19.885 -14.801 13.211 1.00 94.81 206 ALA A C 1
ATOM 1488 O O . ALA A 1 206 ? -18.773 -14.307 13.028 1.00 94.81 206 ALA A O 1
ATOM 1489 N N . GLY A 1 207 ? -20.962 -14.047 13.469 1.00 96.12 207 GLY A N 1
ATOM 1490 C CA . GLY A 1 207 ? -20.938 -12.608 13.745 1.00 96.12 207 GLY A CA 1
ATOM 1491 C C . GLY A 1 207 ? -21.167 -11.687 12.544 1.00 96.12 207 GLY A C 1
ATOM 1492 O O . GLY A 1 207 ? -21.092 -10.475 12.713 1.00 96.12 207 GLY A O 1
ATOM 1493 N N . GLY A 1 208 ?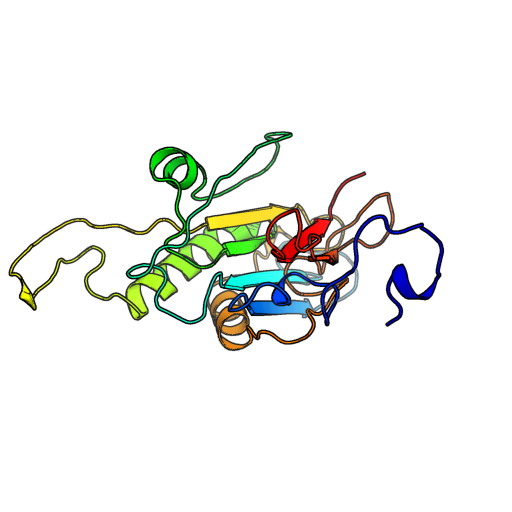 -21.412 -12.217 11.339 1.00 95.88 208 GLY A N 1
ATOM 1494 C CA . GLY A 1 208 ? -21.763 -11.388 10.173 1.00 95.88 208 GLY A CA 1
ATOM 1495 C C . GLY A 1 208 ? -20.637 -10.477 9.655 1.00 95.88 208 GLY A C 1
ATOM 1496 O O . GLY A 1 208 ? -20.874 -9.591 8.834 1.00 95.88 208 GLY A O 1
ATOM 1497 N N . PHE A 1 209 ? -19.397 -10.662 10.123 1.00 97.81 209 PHE A N 1
ATOM 1498 C CA . PHE A 1 209 ? -18.270 -9.811 9.741 1.00 97.81 209 PHE A CA 1
ATOM 1499 C C . PHE A 1 209 ? -17.890 -9.961 8.265 1.00 97.81 209 PHE A C 1
ATOM 1501 O O . PHE A 1 209 ? -18.006 -11.033 7.665 1.00 97.81 209 PHE A O 1
ATOM 1508 N N . THR A 1 210 ? -17.351 -8.881 7.699 1.00 98.44 210 THR A N 1
ATOM 1509 C CA . THR A 1 210 ? -16.753 -8.885 6.361 1.00 98.44 210 THR A CA 1
ATOM 1510 C C . THR A 1 210 ? -15.237 -8.986 6.464 1.00 98.44 210 THR A C 1
ATOM 1512 O O . THR A 1 210 ? -14.601 -8.209 7.171 1.00 98.44 210 THR A O 1
ATOM 1515 N N . ILE A 1 211 ? -14.654 -9.924 5.720 1.00 98.19 211 ILE A N 1
ATOM 1516 C CA . ILE A 1 211 ? -13.208 -10.098 5.579 1.00 98.19 211 ILE A CA 1
ATOM 1517 C C . ILE A 1 211 ? -12.824 -9.687 4.163 1.00 98.19 211 ILE A C 1
ATOM 1519 O O . ILE A 1 211 ? -13.261 -10.310 3.193 1.00 98.19 211 ILE A O 1
ATOM 1523 N N . GLY A 1 212 ? -12.003 -8.648 4.046 1.00 98.50 212 GLY A N 1
ATOM 1524 C CA . GLY A 1 212 ? -11.444 -8.164 2.788 1.00 98.50 212 GLY A CA 1
ATOM 1525 C C . GLY A 1 212 ? -9.981 -8.571 2.619 1.00 98.50 212 GLY A C 1
ATOM 1526 O O . GLY A 1 212 ? -9.226 -8.604 3.585 1.00 98.50 212 GLY A O 1
ATOM 1527 N N . ALA A 1 213 ? -9.566 -8.850 1.386 1.00 98.62 213 ALA A N 1
ATOM 1528 C CA . ALA A 1 213 ? -8.180 -9.141 1.038 1.00 98.62 213 ALA A CA 1
ATOM 1529 C C . ALA A 1 213 ? -7.757 -8.327 -0.185 1.00 98.62 213 ALA A C 1
ATOM 1531 O O . ALA A 1 213 ? -8.507 -8.230 -1.157 1.00 98.62 213 ALA A O 1
ATOM 1532 N N . LEU A 1 214 ? -6.545 -7.778 -0.162 1.00 98.88 214 LEU A N 1
ATOM 1533 C CA . LEU A 1 214 ? -5.882 -7.167 -1.311 1.00 98.88 214 LEU A CA 1
ATOM 1534 C C . LEU A 1 214 ? -4.471 -7.738 -1.408 1.00 98.88 214 LEU A C 1
ATOM 1536 O O . LEU A 1 214 ? -3.780 -7.869 -0.402 1.00 98.88 214 LEU A O 1
ATOM 1540 N N . VAL A 1 215 ? -4.059 -8.092 -2.619 1.00 98.81 215 VAL A N 1
ATOM 1541 C CA . VAL A 1 215 ? -2.753 -8.685 -2.910 1.00 98.81 215 VAL A CA 1
ATOM 1542 C C . VAL A 1 215 ? -2.044 -7.896 -4.003 1.00 98.81 215 VAL A C 1
ATOM 1544 O O . VAL A 1 215 ? -2.680 -7.437 -4.948 1.00 98.81 215 VAL A O 1
ATOM 1547 N N . GLN A 1 216 ? -0.723 -7.785 -3.889 1.00 98.75 216 GLN A N 1
ATOM 1548 C CA . GLN A 1 216 ? 0.181 -7.409 -4.975 1.00 98.75 216 GLN A CA 1
ATOM 1549 C C . GLN A 1 216 ? 0.978 -8.657 -5.355 1.00 98.75 216 GLN A C 1
ATOM 1551 O O . GLN A 1 216 ? 1.871 -9.081 -4.625 1.00 98.75 216 GLN A O 1
ATOM 1556 N N . THR A 1 217 ? 0.607 -9.306 -6.454 1.00 98.56 217 THR A N 1
ATOM 1557 C CA . THR A 1 217 ? 1.139 -10.629 -6.801 1.00 98.56 217 THR A CA 1
ATOM 1558 C C . THR A 1 217 ? 2.415 -10.514 -7.623 1.00 98.56 217 THR A C 1
ATOM 1560 O O . THR A 1 217 ? 2.372 -9.949 -8.717 1.00 98.56 217 THR A O 1
ATOM 1563 N N . ASN A 1 218 ? 3.518 -11.090 -7.142 1.00 98.44 218 ASN A N 1
ATOM 1564 C CA . ASN A 1 218 ? 4.793 -11.078 -7.858 1.00 98.44 218 ASN A CA 1
ATOM 1565 C C . ASN A 1 218 ? 5.677 -12.309 -7.555 1.00 98.44 218 ASN A C 1
ATOM 1567 O O . ASN A 1 218 ? 6.794 -12.173 -7.053 1.00 98.44 218 ASN A O 1
ATOM 1571 N N . PHE A 1 219 ? 5.137 -13.512 -7.737 1.00 97.88 219 PHE A N 1
ATOM 1572 C CA . PHE A 1 219 ? 5.785 -14.768 -7.348 1.00 97.88 219 PHE A CA 1
ATOM 1573 C C . PHE A 1 219 ? 5.391 -15.910 -8.291 1.00 97.88 219 PHE A C 1
ATOM 1575 O O . PHE A 1 219 ? 4.474 -15.749 -9.097 1.00 97.88 219 PHE A O 1
ATOM 1582 N N . GLY A 1 220 ? 6.029 -17.070 -8.120 1.00 94.88 220 GLY A N 1
ATOM 1583 C CA . GLY A 1 220 ? 5.708 -18.294 -8.856 1.00 94.88 220 GLY A CA 1
ATOM 1584 C C . GLY A 1 220 ? 6.558 -18.516 -10.092 1.00 94.88 220 GLY A C 1
ATOM 1585 O O . GLY A 1 220 ? 6.983 -17.518 -10.712 1.00 94.88 220 GLY A O 1
#

Solvent-accessible surface area (backbone atoms only — not comparable to full-atom values): 11790 Å² total; per-residue (Å²): 134,89,54,74,77,80,68,72,78,67,92,72,96,57,53,58,38,95,62,36,19,37,35,52,27,82,59,20,20,49,12,54,24,64,41,79,44,74,73,78,76,79,39,91,53,69,17,21,37,22,33,25,28,30,28,38,30,77,45,87,68,59,31,70,81,58,58,45,79,43,78,75,84,76,92,71,78,93,65,70,70,40,45,55,68,58,18,64,75,70,36,37,38,46,46,56,42,36,34,23,31,56,75,23,34,67,40,43,36,50,30,45,44,53,52,49,40,73,79,35,74,38,55,62,58,24,42,77,93,76,69,46,72,42,77,49,78,83,60,33,36,30,42,50,44,77,24,60,90,54,17,37,56,76,41,44,88,43,29,46,74,40,50,54,47,4,56,74,56,37,37,59,56,79,75,85,62,34,65,40,8,34,8,33,16,20,43,28,64,88,40,85,19,12,27,45,60,33,26,35,35,42,56,68,96,72,69,50,47,60,49,48,39,76,45,73,41,62,51,109

Secondary structure (DSSP, 8-state):
---GGGGT-S--SSB--SSSSGGGSTT-EEEEEEEEE--SS-BTTTB-EEEEEEEEES-SS-TTTSPEE-----S---S--BSHHHHHHH-EESS-EEEEEGGGHHHHHHHHHHHHHHH-TTTTTEEGGGTEE-------EEEEE--TTTS-GGG---SHHHHHHHHHT-BSSPPP-BSSGGGTT-EETTEE-EEEEEEEE--GGGT--EEEEEEEE---

Foldseek 3Di:
DDDPVVVVPDDDPFDFAPLQFQLSADQKWKFFQFDQDDDDDDDALPDRAQWAKMWIDPHPDQCQVVWAFAADDPPDDPWDKFQRVVCHVVRTARWIEMEIARLLQVQLQVLRQVVNCVVPVCACAHDPVVPGGDNHGHTHTYTYYHLVVHRNSNSSPYHNVRNVNRSVRIDSDNDDWFLTGRQRRADAPNHRWIKDKGKGFDPVVVPRDIDIDIDNHHYD